Protein AF-A0A954RWC8-F1 (afdb_monomer_lite)

Structure (mmCIF, N/CA/C/O backbone):
data_AF-A0A954RWC8-F1
#
_entry.id   AF-A0A954RWC8-F1
#
loop_
_atom_site.group_PDB
_atom_site.id
_atom_site.type_symbol
_atom_site.label_atom_id
_atom_site.label_alt_id
_atom_site.label_comp_id
_atom_site.label_asym_id
_atom_site.label_entity_id
_atom_site.label_seq_id
_atom_site.pdbx_PDB_ins_code
_atom_site.Cartn_x
_atom_site.Cartn_y
_atom_site.Cartn_z
_atom_site.occupancy
_atom_site.B_iso_or_equiv
_atom_site.auth_seq_id
_atom_site.auth_comp_id
_atom_site.auth_asym_id
_atom_site.auth_atom_id
_atom_site.pdbx_PDB_model_num
ATOM 1 N N . MET A 1 1 ? -33.493 7.580 -52.888 1.00 47.78 1 MET A N 1
ATOM 2 C CA . MET A 1 1 ? -33.293 8.770 -52.031 1.00 47.78 1 MET A CA 1
ATOM 3 C C . MET A 1 1 ? -33.673 8.387 -50.607 1.00 47.78 1 MET A C 1
ATOM 5 O O . MET A 1 1 ? -34.812 7.997 -50.401 1.00 47.78 1 MET A O 1
ATOM 9 N N . LYS A 1 2 ? -32.721 8.375 -49.665 1.00 39.81 2 LYS A N 1
ATOM 10 C CA . LYS A 1 2 ? -32.968 8.089 -48.238 1.00 39.81 2 LYS A CA 1
ATOM 11 C C . LYS A 1 2 ? -32.800 9.390 -47.440 1.00 39.81 2 LYS A C 1
ATOM 13 O O . LYS A 1 2 ? -31.841 10.106 -47.727 1.00 39.81 2 LYS A O 1
ATOM 18 N N . PRO A 1 3 ? -33.689 9.710 -46.485 1.00 61.66 3 PRO A N 1
ATOM 19 C CA . PRO A 1 3 ? -33.567 10.923 -45.689 1.00 61.66 3 PRO A CA 1
ATOM 20 C C . PRO A 1 3 ? -32.472 10.757 -44.628 1.00 61.66 3 PRO A C 1
ATOM 22 O O . PRO A 1 3 ? -32.386 9.727 -43.959 1.00 61.66 3 PRO A O 1
ATOM 25 N N . PHE A 1 4 ? -31.630 11.781 -44.494 1.00 56.31 4 PHE A N 1
ATOM 26 C CA . PHE A 1 4 ? -30.672 11.923 -43.402 1.00 56.31 4 PHE A CA 1
ATOM 27 C C . PHE A 1 4 ? -31.424 12.332 -42.128 1.00 56.31 4 PHE A C 1
ATOM 29 O O . PHE A 1 4 ? -32.076 13.375 -42.097 1.00 56.31 4 PHE A O 1
ATOM 36 N N . LEU A 1 5 ? -31.331 11.511 -41.081 1.00 65.25 5 LEU A N 1
ATOM 37 C CA . LEU A 1 5 ? -31.775 11.848 -39.729 1.00 65.25 5 L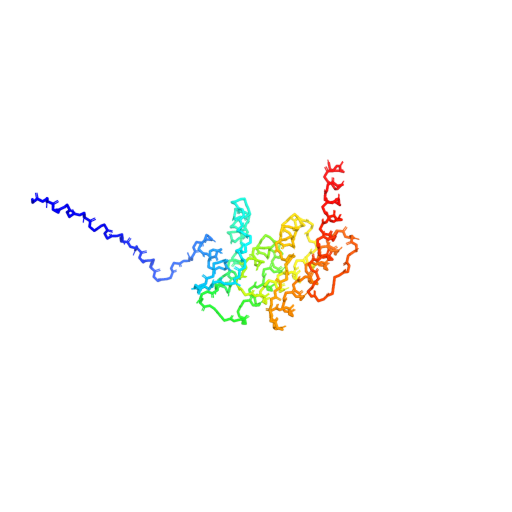EU A CA 1
ATOM 38 C C . LEU A 1 5 ? -30.648 12.608 -39.020 1.00 65.25 5 LEU A C 1
ATOM 40 O O . LEU A 1 5 ? -29.585 12.052 -38.755 1.00 65.25 5 LEU A O 1
ATOM 44 N N . ILE A 1 6 ? -30.888 13.888 -38.740 1.00 62.09 6 ILE A N 1
ATOM 45 C CA . ILE A 1 6 ? -30.014 14.746 -37.935 1.00 62.09 6 ILE A CA 1
ATOM 46 C C . ILE A 1 6 ? -30.317 14.445 -36.463 1.00 62.09 6 ILE A C 1
ATOM 48 O O . ILE A 1 6 ? -31.411 14.738 -35.983 1.00 62.09 6 ILE A O 1
ATOM 52 N N . LEU A 1 7 ? -29.371 13.830 -35.752 1.00 58.94 7 LEU A N 1
ATOM 53 C CA . LEU A 1 7 ? -29.458 13.647 -34.301 1.00 58.94 7 LEU A CA 1
ATOM 54 C C . LEU A 1 7 ? -29.084 14.957 -33.580 1.00 58.94 7 LEU A C 1
ATOM 56 O O . LEU A 1 7 ? -28.122 15.612 -33.989 1.00 58.94 7 LEU A O 1
ATOM 60 N N . PRO A 1 8 ? -29.800 15.345 -32.508 1.00 57.97 8 PRO A N 1
ATOM 61 C CA . PRO A 1 8 ? -29.474 16.535 -31.736 1.00 57.97 8 PRO A CA 1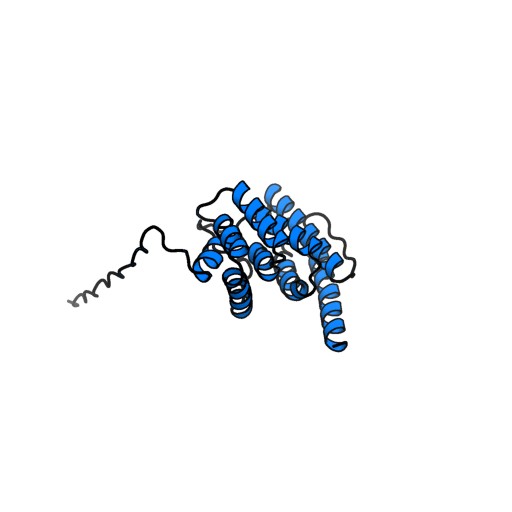
ATOM 62 C C . PRO A 1 8 ? -28.175 16.332 -30.946 1.00 57.97 8 PRO A C 1
ATOM 64 O O . PRO A 1 8 ? -28.002 15.353 -30.219 1.00 57.97 8 PRO A O 1
ATOM 67 N N . LEU A 1 9 ? -27.262 17.290 -31.096 1.00 54.78 9 LEU A N 1
ATOM 68 C CA . LEU A 1 9 ? -26.020 17.383 -30.342 1.00 54.78 9 LEU A CA 1
ATOM 69 C C . LEU A 1 9 ? -26.359 17.809 -28.901 1.00 54.78 9 LEU A C 1
ATOM 71 O O . LEU A 1 9 ? -26.558 18.991 -28.624 1.00 54.78 9 LEU A O 1
ATOM 75 N N . SER A 1 10 ? -26.469 16.853 -27.979 1.00 51.38 10 SER A N 1
ATOM 76 C CA . SER A 1 10 ? -26.605 17.156 -26.551 1.00 51.38 10 SER A CA 1
ATOM 77 C C . SER A 1 10 ? -25.280 17.704 -26.022 1.00 51.38 10 SER A C 1
ATOM 79 O O . SER A 1 10 ? -24.366 16.950 -25.691 1.00 51.38 10 SER A O 1
ATOM 81 N N . VAL A 1 11 ? -25.167 19.030 -25.957 1.00 53.84 11 VAL A N 1
ATOM 82 C CA . VAL A 1 11 ? -24.063 19.726 -25.288 1.00 53.84 11 VAL A CA 1
ATOM 83 C C . VAL A 1 11 ? -24.226 19.513 -23.783 1.00 53.84 11 VAL A C 1
ATOM 85 O O . VAL A 1 11 ? -25.010 20.189 -23.121 1.00 53.84 11 VAL A O 1
ATOM 88 N N . GLY A 1 12 ? -23.519 18.519 -23.244 1.00 51.75 12 GLY A N 1
ATOM 89 C CA . GLY A 1 12 ? -23.417 18.299 -21.806 1.00 51.75 12 GLY A CA 1
ATOM 90 C C . GLY A 1 12 ? -22.675 19.463 -21.155 1.00 51.75 12 GLY A C 1
ATOM 91 O O . GLY A 1 12 ? -21.463 19.594 -21.305 1.00 51.75 12 GLY A O 1
ATOM 92 N N . LEU A 1 13 ? -23.415 20.319 -20.453 1.00 44.81 13 LEU A N 1
ATOM 93 C CA . LEU A 1 13 ? -22.887 21.439 -19.684 1.00 44.81 13 LEU A CA 1
ATOM 94 C C . LEU A 1 13 ? -22.070 20.888 -18.499 1.00 44.81 13 LEU A C 1
ATOM 96 O O . LEU A 1 13 ? -22.632 20.481 -17.483 1.00 44.81 13 LEU A O 1
ATOM 100 N N . LEU A 1 14 ? -20.743 20.837 -18.625 1.00 46.16 14 LEU A N 1
ATOM 101 C CA . LEU A 1 14 ? -19.860 20.580 -17.486 1.00 46.16 14 LEU A CA 1
ATOM 102 C C . LEU A 1 14 ? -19.851 21.838 -16.612 1.00 46.16 14 LEU A C 1
ATOM 104 O O . LEU A 1 14 ? -19.213 22.834 -16.947 1.00 46.16 14 LEU A O 1
ATOM 108 N N . ALA A 1 15 ? -20.597 21.805 -15.509 1.00 49.59 15 ALA A N 1
ATOM 109 C CA . ALA A 1 15 ? -20.555 22.850 -14.497 1.00 49.59 15 ALA A CA 1
ATOM 110 C C . ALA A 1 15 ? -19.131 22.940 -13.922 1.00 49.59 15 ALA A C 1
ATOM 112 O O . ALA A 1 15 ? -18.677 22.042 -13.214 1.00 49.59 15 ALA A O 1
ATOM 113 N N . SER A 1 16 ? -18.416 24.017 -14.250 1.00 52.59 16 SER A N 1
ATOM 114 C CA . SER A 1 16 ? -17.136 24.342 -13.621 1.00 52.59 16 SER A CA 1
ATOM 115 C C . SER A 1 16 ? -17.395 24.714 -12.163 1.00 52.59 16 SER A C 1
ATOM 117 O O . SER A 1 16 ? -18.134 25.661 -11.893 1.00 52.59 16 SER A O 1
ATOM 119 N N . ALA A 1 17 ? -16.796 23.983 -11.223 1.00 56.81 17 ALA A N 1
ATOM 120 C CA . ALA A 1 17 ? -16.853 24.326 -9.806 1.00 56.81 17 ALA A CA 1
ATOM 121 C C . ALA A 1 17 ? -16.285 25.738 -9.566 1.00 56.81 17 ALA A C 1
ATOM 123 O O . ALA A 1 17 ? -15.345 26.165 -10.243 1.00 56.81 17 ALA A O 1
ATOM 124 N N . ALA A 1 18 ? -16.866 26.468 -8.609 1.00 64.69 18 ALA A N 1
ATOM 125 C CA . ALA A 1 18 ? -16.399 27.799 -8.240 1.00 64.69 18 ALA A CA 1
ATOM 126 C C . ALA A 1 18 ? -14.959 27.735 -7.685 1.00 64.69 18 ALA A C 1
ATOM 128 O O . ALA A 1 18 ? -14.646 26.826 -6.907 1.00 64.69 18 ALA A O 1
ATOM 129 N N . PRO A 1 19 ? -14.077 28.685 -8.048 1.00 67.06 19 PRO A N 1
ATOM 130 C CA . PRO A 1 19 ? -12.724 28.738 -7.507 1.00 67.06 19 PRO A CA 1
ATOM 131 C C . PRO A 1 19 ? -12.775 28.869 -5.977 1.00 67.06 19 PRO A C 1
ATOM 133 O O . PRO A 1 19 ? -13.396 29.787 -5.449 1.00 67.06 19 PRO A O 1
ATOM 136 N N . GLY A 1 20 ? -12.137 27.928 -5.273 1.00 75.62 20 GLY A N 1
ATOM 137 C CA . GLY A 1 20 ? -12.081 27.885 -3.805 1.00 75.62 20 GLY A CA 1
ATOM 138 C C . GLY A 1 20 ? -12.997 26.856 -3.131 1.00 75.62 20 GLY A C 1
ATOM 139 O O . GLY A 1 20 ? -12.963 26.740 -1.908 1.00 75.62 20 GLY A O 1
ATOM 140 N N . ALA A 1 21 ? -13.789 26.085 -3.883 1.00 83.19 21 ALA A N 1
ATOM 141 C CA . ALA A 1 21 ? -14.516 24.954 -3.310 1.00 83.19 21 ALA A CA 1
ATOM 142 C C . ALA A 1 21 ? -13.539 23.852 -2.853 1.00 83.19 21 ALA A C 1
ATOM 144 O O . ALA A 1 21 ? -12.663 23.439 -3.614 1.00 83.19 21 ALA A O 1
ATOM 145 N N . VAL A 1 22 ? -13.697 23.371 -1.614 1.00 85.06 22 VAL A N 1
ATOM 146 C CA . VAL A 1 22 ? -12.922 22.234 -1.095 1.00 85.06 22 VAL A CA 1
ATOM 147 C C . VAL A 1 22 ? -13.316 20.980 -1.887 1.00 85.06 22 VAL A C 1
ATOM 149 O O . VAL A 1 22 ? -14.510 20.666 -1.923 1.00 85.06 22 VAL A O 1
ATOM 152 N N . PRO A 1 23 ? -12.365 20.254 -2.507 1.00 87.62 23 PRO A N 1
ATOM 153 C CA . PRO A 1 23 ? -12.684 19.077 -3.309 1.00 87.62 23 PRO A CA 1
ATOM 154 C C . PRO A 1 23 ? -13.398 18.002 -2.487 1.00 87.62 23 PRO A C 1
ATOM 156 O O . PRO A 1 23 ? -13.073 17.766 -1.319 1.00 87.62 23 PRO A O 1
ATOM 159 N N . ALA A 1 24 ? -14.349 17.296 -3.088 1.00 93.19 24 ALA A N 1
ATOM 160 C CA . ALA A 1 24 ? -14.999 16.177 -2.410 1.00 93.19 24 ALA A CA 1
ATOM 161 C C . ALA A 1 24 ? -14.016 15.002 -2.232 1.00 93.19 24 ALA A C 1
ATOM 163 O O . ALA A 1 24 ? -13.114 14.794 -3.039 1.00 93.19 24 ALA A O 1
ATOM 164 N N . SER A 1 25 ? -14.215 14.151 -1.223 1.00 92.75 25 SER A N 1
ATOM 165 C CA . SER A 1 25 ? -13.305 13.016 -0.947 1.00 92.75 25 SER A CA 1
ATOM 166 C C . SER A 1 25 ? -13.229 12.006 -2.094 1.00 92.75 25 SER A C 1
ATOM 168 O O . SER A 1 25 ? -12.190 11.390 -2.317 1.00 92.75 25 SER A O 1
ATOM 170 N N . ASN A 1 26 ? -14.308 11.872 -2.874 1.00 91.31 26 ASN A N 1
ATOM 171 C CA . ASN A 1 26 ? -14.294 11.103 -4.123 1.00 91.31 26 ASN A CA 1
ATOM 172 C C . ASN A 1 26 ? -13.347 11.704 -5.168 1.00 91.31 26 ASN A C 1
ATOM 174 O O . ASN A 1 26 ? -12.696 10.960 -5.895 1.00 91.31 26 ASN A O 1
ATOM 178 N N . GLU A 1 27 ? -13.290 13.032 -5.263 1.00 91.31 27 GLU A N 1
ATOM 179 C CA . GLU A 1 27 ? -12.438 13.733 -6.223 1.00 91.31 27 GLU A CA 1
ATOM 180 C C . GLU A 1 27 ? -10.974 13.603 -5.825 1.00 91.31 27 GLU A C 1
ATOM 182 O O . GLU A 1 27 ? -10.159 13.273 -6.678 1.00 91.31 27 GLU A O 1
ATOM 187 N N . LEU A 1 28 ? -10.660 13.754 -4.534 1.00 92.31 28 LEU A N 1
ATOM 188 C CA . LEU A 1 28 ? -9.313 13.540 -4.000 1.00 92.31 28 LEU A CA 1
ATOM 189 C C . LEU A 1 28 ? -8.826 12.109 -4.242 1.00 92.31 28 LEU A C 1
ATOM 191 O O . LEU A 1 28 ? -7.739 11.902 -4.776 1.00 92.31 28 LEU A O 1
ATOM 195 N N . LEU A 1 29 ? -9.656 11.112 -3.917 1.00 92.50 29 LEU A N 1
ATOM 196 C CA . LEU A 1 29 ? -9.314 9.713 -4.157 1.00 92.50 29 LEU A CA 1
ATOM 197 C C . LEU A 1 29 ? -9.105 9.433 -5.647 1.00 92.50 29 LEU A C 1
ATOM 199 O O . LEU A 1 29 ? -8.143 8.766 -6.029 1.00 92.50 29 LEU A O 1
ATOM 203 N N . ARG A 1 30 ? -9.991 9.956 -6.501 1.00 90.06 30 ARG A N 1
ATOM 204 C CA . ARG A 1 30 ? -9.862 9.818 -7.952 1.00 90.06 30 ARG A CA 1
ATOM 205 C C . ARG A 1 30 ? -8.582 10.485 -8.449 1.00 90.06 30 ARG A C 1
ATOM 207 O O . ARG A 1 30 ? -7.886 9.865 -9.240 1.00 90.06 30 ARG A O 1
ATOM 214 N N . ALA A 1 31 ? -8.262 11.689 -7.987 1.00 88.75 31 ALA A N 1
ATOM 215 C CA . ALA A 1 31 ? -7.061 12.419 -8.386 1.00 88.75 31 ALA A CA 1
ATOM 216 C C . ALA A 1 31 ? -5.771 11.685 -7.990 1.00 88.75 31 ALA A C 1
ATOM 218 O O . ALA A 1 31 ? -4.835 11.642 -8.780 1.00 88.75 31 ALA A O 1
ATOM 219 N N . ALA A 1 32 ? -5.745 11.049 -6.816 1.00 89.44 32 ALA A N 1
ATOM 220 C CA . ALA A 1 32 ? -4.584 10.292 -6.348 1.00 89.44 32 ALA A CA 1
ATOM 221 C C . ALA A 1 32 ? -4.408 8.924 -7.031 1.00 89.44 32 ALA A C 1
ATOM 223 O O . ALA A 1 32 ? -3.307 8.389 -7.080 1.00 89.44 32 ALA A O 1
ATOM 224 N N . THR A 1 33 ? -5.482 8.321 -7.545 1.00 89.06 33 THR A N 1
ATOM 225 C CA . THR A 1 33 ? -5.447 6.934 -8.061 1.00 89.06 33 THR A CA 1
ATOM 226 C C . THR A 1 33 ? -5.720 6.817 -9.557 1.00 89.06 33 THR A C 1
ATOM 228 O O . THR A 1 33 ? -5.629 5.730 -10.121 1.00 89.06 33 THR A O 1
ATOM 231 N N . SER A 1 34 ? -6.051 7.921 -10.229 1.00 84.50 34 SER A N 1
ATOM 232 C CA . SER A 1 34 ? -6.242 7.943 -11.681 1.00 84.50 34 SER A CA 1
ATOM 233 C C . SER A 1 34 ? -4.967 8.396 -12.369 1.00 84.50 34 SER A C 1
ATOM 235 O O . SER A 1 34 ? -4.373 9.405 -11.996 1.00 84.50 34 SER A O 1
ATOM 237 N N . ARG A 1 35 ? -4.579 7.686 -13.428 1.00 74.62 35 ARG A N 1
ATOM 238 C CA . ARG A 1 35 ? -3.464 8.103 -14.276 1.00 74.62 35 ARG A CA 1
ATOM 239 C C . ARG A 1 35 ? -3.866 9.355 -15.075 1.00 74.62 35 ARG A C 1
ATOM 241 O O . ARG A 1 35 ? -4.898 9.311 -15.748 1.00 74.62 35 ARG A O 1
ATOM 248 N N . PRO A 1 36 ? -3.089 10.451 -15.033 1.00 68.50 36 PRO A N 1
ATOM 249 C CA . PRO A 1 36 ? -3.418 11.658 -15.788 1.00 68.50 36 PRO A CA 1
ATOM 250 C C . PRO A 1 36 ? -3.074 11.569 -17.279 1.00 68.50 36 PRO A C 1
ATOM 252 O O . PRO A 1 36 ? -3.613 12.347 -18.063 1.00 68.50 36 PRO A O 1
ATOM 255 N N . TRP A 1 37 ? -2.203 10.639 -17.687 1.00 69.12 37 TRP A N 1
ATOM 256 C CA . TRP A 1 37 ? -1.799 10.458 -19.083 1.00 69.12 37 TRP A CA 1
ATOM 257 C C . TRP A 1 37 ? -2.292 9.118 -19.661 1.00 69.12 37 TRP A C 1
ATOM 259 O O . TRP A 1 37 ? -2.236 8.090 -18.975 1.00 69.12 37 TRP A O 1
ATOM 269 N N . P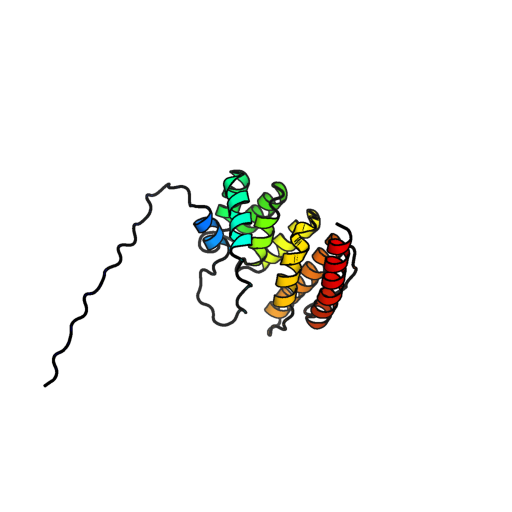RO A 1 38 ? -2.751 9.093 -20.927 1.00 53.94 38 PRO A N 1
ATOM 270 C CA . PRO A 1 38 ? -2.975 7.847 -21.646 1.00 53.94 38 PRO A CA 1
ATOM 271 C C . PRO A 1 38 ? -1.618 7.178 -21.909 1.00 53.94 38 PRO A C 1
ATOM 273 O O . PRO A 1 38 ? -0.707 7.800 -22.448 1.00 53.94 38 PRO A O 1
ATOM 276 N N . GLY A 1 39 ? -1.458 5.921 -21.500 1.00 57.62 39 GLY A N 1
ATOM 277 C CA . GLY A 1 39 ? -0.252 5.134 -21.757 1.00 57.62 39 GLY A CA 1
ATOM 278 C C . GLY A 1 39 ? -0.605 3.660 -21.928 1.00 57.62 39 GLY A C 1
ATOM 279 O O . GLY A 1 39 ? -1.397 3.134 -21.150 1.00 57.62 39 GLY A O 1
ATOM 280 N N . GLU A 1 40 ? -0.036 3.018 -22.949 1.00 46.56 40 GLU A N 1
ATOM 281 C CA . GLU A 1 40 ? -0.474 1.710 -23.466 1.00 46.56 40 GLU A CA 1
ATOM 282 C C . GLU A 1 40 ? 0.086 0.476 -22.732 1.00 46.56 40 GLU A C 1
ATOM 284 O O . GLU A 1 40 ? -0.306 -0.637 -23.061 1.00 46.56 40 GLU A O 1
ATOM 289 N N . ALA A 1 41 ? 0.975 0.615 -21.745 1.00 49.53 41 ALA A N 1
ATOM 290 C CA . ALA A 1 41 ? 1.797 -0.528 -21.321 1.00 49.53 41 ALA A CA 1
ATOM 291 C C . ALA A 1 41 ? 2.048 -0.646 -19.811 1.00 49.53 41 ALA A C 1
ATOM 293 O O . ALA A 1 41 ? 3.126 -1.057 -19.407 1.00 49.53 41 ALA A O 1
ATOM 294 N N . TYR A 1 42 ? 1.081 -0.290 -18.966 1.00 50.44 42 TYR A N 1
ATOM 295 C CA . TYR A 1 42 ? 1.113 -0.760 -17.577 1.00 50.44 42 TYR A CA 1
ATOM 296 C C . TYR A 1 42 ? -0.067 -1.703 -17.378 1.00 50.44 42 TYR A C 1
ATOM 298 O O . TYR A 1 42 ? -1.150 -1.391 -17.896 1.00 50.44 42 TYR A O 1
ATOM 306 N N . PRO A 1 43 ? 0.085 -2.833 -16.665 1.00 53.38 43 PRO A N 1
ATOM 307 C CA . PRO A 1 43 ? -1.079 -3.620 -16.312 1.00 53.38 43 PRO A CA 1
ATOM 308 C C . PRO A 1 43 ? -2.088 -2.698 -15.594 1.00 53.38 43 PRO A C 1
ATOM 310 O O . PRO A 1 43 ? -1.736 -1.671 -14.993 1.00 53.38 43 PRO A O 1
ATOM 313 N N . THR A 1 44 ? -3.375 -3.011 -15.696 1.00 61.25 44 THR A N 1
ATOM 314 C CA . THR A 1 44 ? -4.425 -2.201 -15.069 1.00 61.25 44 THR A CA 1
ATOM 315 C C . THR A 1 44 ? -4.362 -2.388 -13.554 1.00 61.25 44 THR A C 1
ATOM 317 O O . THR A 1 44 ? -4.815 -3.425 -13.075 1.00 61.25 44 THR A O 1
ATOM 320 N N . LEU A 1 45 ? -3.785 -1.423 -12.811 1.00 64.38 45 LEU A N 1
ATOM 321 C CA . LEU A 1 45 ? -3.657 -1.503 -11.343 1.00 64.38 45 LEU A CA 1
ATOM 322 C C . LEU A 1 45 ? -4.984 -1.968 -10.730 1.00 64.38 45 LEU A C 1
ATOM 324 O O . LEU A 1 45 ? -6.044 -1.560 -11.224 1.00 64.38 45 LEU A O 1
ATOM 328 N N . PRO A 1 46 ? -4.963 -2.804 -9.673 1.00 69.06 46 PRO A N 1
ATOM 329 C CA . PRO A 1 46 ? -6.192 -3.320 -9.102 1.00 69.06 46 PRO A CA 1
ATOM 330 C C . PRO A 1 46 ? -7.056 -2.133 -8.695 1.00 69.06 46 PRO A C 1
ATOM 332 O O . PRO A 1 46 ? -6.665 -1.302 -7.873 1.00 69.06 46 PRO A O 1
ATOM 335 N N . SER A 1 47 ? -8.231 -2.019 -9.312 1.00 78.00 47 SER A N 1
ATOM 336 C CA . SER A 1 47 ? -9.154 -0.951 -8.964 1.00 78.00 47 SER A CA 1
ATOM 337 C C . SER A 1 47 ? -9.606 -1.161 -7.525 1.00 78.00 47 SER A C 1
ATOM 339 O O . SER A 1 47 ? -10.027 -2.265 -7.168 1.00 78.00 47 SER A O 1
ATOM 341 N N . LEU A 1 48 ? -9.572 -0.104 -6.716 1.00 85.56 48 LEU A N 1
ATOM 342 C CA . LEU A 1 48 ? -10.111 -0.154 -5.360 1.00 85.56 48 LEU A CA 1
ATOM 343 C C . LEU A 1 48 ? -11.558 -0.657 -5.393 1.00 85.56 48 LEU A C 1
ATOM 345 O O . LEU A 1 48 ? -12.382 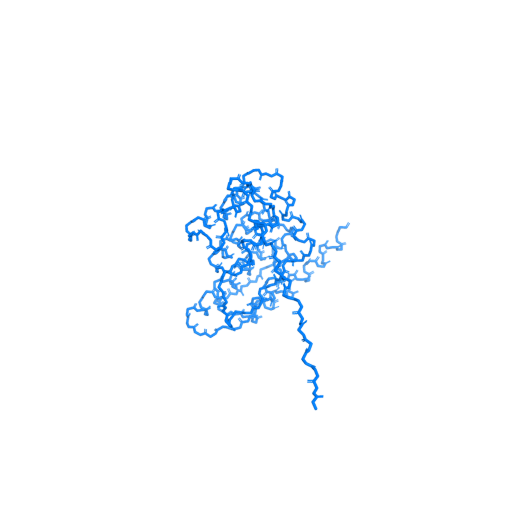-0.145 -6.158 1.00 85.56 48 LEU A O 1
ATOM 349 N N . SER A 1 49 ? -11.880 -1.641 -4.552 1.00 88.94 49 SER A N 1
ATOM 350 C CA . SER A 1 49 ? -13.256 -2.116 -4.410 1.00 88.94 49 SER A CA 1
ATOM 351 C C . SER A 1 49 ? -14.164 -0.987 -3.909 1.00 88.94 49 SER A C 1
ATOM 353 O O . SER A 1 49 ? -13.711 -0.003 -3.319 1.00 88.94 49 SER A O 1
ATOM 355 N N . THR A 1 50 ? -15.474 -1.105 -4.129 1.00 89.62 50 THR A N 1
ATOM 356 C CA . THR A 1 50 ? -16.442 -0.115 -3.624 1.00 89.62 50 THR A CA 1
ATOM 357 C C . THR A 1 50 ? -16.376 0.029 -2.104 1.00 89.62 50 THR A C 1
ATOM 359 O O . THR A 1 50 ? -16.439 1.147 -1.598 1.00 89.62 50 THR A O 1
ATOM 362 N N . GLU A 1 51 ? -16.170 -1.078 -1.396 1.00 92.38 51 GLU A N 1
ATOM 363 C CA . GLU A 1 51 ? -15.964 -1.093 0.051 1.00 92.38 51 GLU A CA 1
ATOM 364 C C . GLU A 1 51 ? -14.693 -0.334 0.453 1.00 92.38 51 GLU A C 1
ATOM 366 O O . GLU A 1 51 ? -14.757 0.583 1.271 1.00 92.38 51 GLU A O 1
ATOM 371 N N . MET A 1 52 ? -13.559 -0.634 -0.190 1.00 92.81 52 MET A N 1
ATOM 372 C CA . MET A 1 52 ? -12.283 0.032 0.080 1.00 92.81 52 MET A CA 1
ATOM 373 C C . MET A 1 52 ? -12.364 1.540 -0.183 1.00 92.81 52 MET A C 1
ATOM 375 O O . MET A 1 52 ? -11.910 2.343 0.629 1.00 92.81 52 MET A O 1
ATOM 379 N N . ARG A 1 53 ? -13.021 1.951 -1.276 1.00 93.12 53 ARG A N 1
ATOM 380 C CA . ARG A 1 53 ? -13.302 3.371 -1.547 1.00 93.12 53 ARG A CA 1
ATOM 381 C C . ARG A 1 53 ? -14.133 4.008 -0.430 1.00 93.12 53 ARG A C 1
ATOM 383 O O . ARG A 1 53 ? -13.892 5.157 -0.077 1.00 93.12 53 ARG A O 1
ATOM 390 N N . GLY A 1 54 ? -15.090 3.278 0.144 1.00 94.62 54 GLY A N 1
ATOM 391 C CA . GLY A 1 54 ? -15.836 3.704 1.329 1.00 94.62 54 GLY A CA 1
ATOM 392 C C . GLY A 1 54 ? -14.926 3.962 2.531 1.00 94.62 54 GLY A C 1
ATOM 393 O O . GLY A 1 54 ? -14.966 5.053 3.092 1.00 94.62 54 GLY A O 1
ATOM 394 N N . LEU A 1 55 ? -14.066 2.999 2.872 1.00 96.38 55 LEU A N 1
ATOM 395 C CA . LEU A 1 55 ? -13.125 3.099 3.996 1.00 96.38 55 LEU A CA 1
ATOM 396 C C . LEU A 1 55 ? -12.153 4.276 3.845 1.00 96.38 55 LEU A C 1
ATOM 398 O O . LEU A 1 55 ? -11.950 5.032 4.795 1.00 96.38 55 LEU A O 1
ATOM 402 N N . VAL A 1 56 ? -11.603 4.468 2.645 1.00 96.31 56 VAL A N 1
ATOM 403 C CA . VAL A 1 56 ? -10.697 5.582 2.339 1.00 96.31 56 VAL A CA 1
ATOM 404 C C . VAL A 1 56 ? -11.406 6.927 2.499 1.00 96.31 56 VAL A C 1
ATOM 406 O O . VAL A 1 56 ? -10.892 7.815 3.174 1.00 96.31 56 VAL A O 1
ATOM 409 N N . ARG A 1 57 ? -12.618 7.079 1.949 1.00 96.38 57 ARG A N 1
ATOM 410 C CA . ARG A 1 57 ? -13.397 8.323 2.093 1.00 96.38 57 ARG A CA 1
ATOM 411 C C . ARG A 1 57 ? -13.712 8.630 3.545 1.00 96.38 57 ARG A C 1
ATOM 413 O O . ARG A 1 57 ? -13.516 9.762 3.963 1.00 96.38 57 ARG A O 1
ATOM 420 N N . ASN A 1 58 ? -14.105 7.619 4.316 1.00 96.94 58 ASN A N 1
ATOM 421 C CA . ASN A 1 58 ? -14.365 7.791 5.740 1.00 96.94 58 ASN A CA 1
ATOM 422 C C . ASN A 1 58 ? -13.115 8.305 6.476 1.00 96.94 58 ASN A C 1
ATOM 424 O O . ASN A 1 58 ? -13.236 9.192 7.316 1.00 96.94 58 ASN A O 1
ATOM 428 N N . GLN A 1 59 ? -11.913 7.815 6.137 1.00 97.06 59 GLN A N 1
ATOM 429 C CA . GLN A 1 59 ? -10.668 8.350 6.705 1.00 97.06 59 GLN A CA 1
ATOM 430 C C . GLN A 1 59 ? -10.404 9.799 6.268 1.00 97.06 59 GLN A C 1
ATOM 432 O O . GLN A 1 59 ? -10.125 10.639 7.124 1.00 97.06 59 GLN A O 1
ATOM 437 N N . ILE A 1 60 ? -10.557 10.118 4.978 1.00 96.81 60 ILE A N 1
ATOM 438 C CA . ILE A 1 60 ? -10.397 11.488 4.455 1.00 96.81 60 ILE A CA 1
ATOM 439 C C . ILE A 1 60 ? -11.367 12.468 5.133 1.00 96.81 60 ILE A C 1
ATOM 441 O O . ILE A 1 60 ? -10.980 13.577 5.495 1.00 96.81 60 ILE A O 1
ATOM 445 N N . ASP A 1 61 ? -12.622 12.066 5.326 1.00 96.56 61 ASP A N 1
ATOM 446 C CA . ASP A 1 61 ? -13.658 12.906 5.935 1.00 96.56 61 ASP A CA 1
ATOM 447 C C . ASP A 1 61 ? -13.476 13.061 7.448 1.00 96.56 61 ASP A C 1
ATOM 449 O O . ASP A 1 61 ? -13.871 14.077 8.018 1.00 96.56 61 ASP A O 1
ATOM 453 N N . SER A 1 62 ? -12.838 12.086 8.098 1.00 96.25 62 SER A N 1
ATOM 454 C CA . SER A 1 62 ? -12.617 12.098 9.547 1.00 96.25 62 SER A CA 1
ATOM 455 C C . SER A 1 62 ? -11.490 13.026 10.016 1.00 96.25 62 SER A C 1
ATOM 457 O O . SER A 1 62 ? -11.479 13.407 11.186 1.00 96.25 62 SER A O 1
ATOM 459 N N . SER A 1 63 ? -10.541 13.398 9.145 1.00 97.44 63 SER A N 1
ATOM 460 C CA . SER A 1 63 ? -9.382 14.219 9.526 1.00 97.44 63 SER A CA 1
ATOM 461 C C . SER A 1 63 ? -9.014 15.232 8.445 1.00 97.44 63 SER A C 1
ATOM 463 O O . SER A 1 63 ? -8.686 14.885 7.309 1.00 97.44 63 SER A O 1
ATOM 465 N N . LYS A 1 64 ? -8.961 16.511 8.837 1.00 96.88 64 LYS A N 1
ATOM 466 C CA . LYS A 1 64 ? -8.447 17.594 7.984 1.00 96.88 64 LYS A CA 1
ATOM 467 C C . LYS A 1 64 ? -6.983 17.382 7.578 1.00 96.88 64 LYS A C 1
ATOM 469 O O . LYS A 1 64 ? -6.589 17.847 6.515 1.00 96.88 64 LYS A O 1
ATOM 474 N N . HIS A 1 65 ? -6.197 16.689 8.407 1.00 97.81 65 HIS A N 1
ATOM 475 C CA . HIS A 1 65 ? -4.793 16.388 8.125 1.00 97.81 65 HIS A CA 1
ATOM 476 C C . HIS A 1 65 ? -4.680 15.314 7.040 1.00 97.81 65 HIS A C 1
ATOM 478 O O . HIS A 1 65 ? -3.974 15.522 6.059 1.00 97.81 65 HIS A O 1
ATOM 484 N N . ILE A 1 66 ? -5.475 14.240 7.132 1.00 97.56 66 ILE A N 1
ATOM 485 C CA . ILE A 1 66 ? -5.569 13.219 6.072 1.00 97.56 66 ILE A CA 1
ATOM 486 C C . ILE A 1 66 ? -6.034 13.849 4.754 1.00 97.56 66 ILE A C 1
ATOM 488 O O . ILE A 1 66 ? -5.484 13.557 3.693 1.00 97.56 66 ILE A O 1
ATOM 492 N N . ARG A 1 67 ? -7.029 14.740 4.805 1.00 96.88 67 ARG A N 1
ATOM 493 C CA . ARG A 1 67 ? -7.507 15.468 3.624 1.00 96.88 67 ARG A CA 1
ATOM 494 C C . ARG A 1 67 ? -6.409 16.309 2.969 1.00 96.88 67 ARG A C 1
ATOM 496 O O . ARG A 1 67 ? -6.216 16.192 1.763 1.00 96.88 67 ARG A O 1
ATOM 503 N N . ALA A 1 68 ? -5.684 17.110 3.751 1.00 95.56 68 ALA A N 1
ATOM 504 C CA . ALA A 1 68 ? -4.578 17.920 3.243 1.00 95.56 68 ALA A CA 1
ATOM 505 C C . ALA A 1 68 ? -3.473 17.048 2.622 1.00 95.56 68 ALA A C 1
ATOM 507 O O . ALA A 1 68 ? -2.981 17.359 1.539 1.00 95.56 68 ALA A O 1
ATOM 508 N N . ALA A 1 69 ? -3.153 15.911 3.245 1.00 96.62 69 ALA A N 1
ATOM 509 C CA . ALA A 1 69 ? -2.204 14.948 2.700 1.00 96.62 69 ALA A CA 1
ATOM 510 C C . ALA A 1 69 ? -2.654 14.399 1.329 1.00 96.62 69 ALA A C 1
ATOM 512 O O . ALA A 1 69 ? -1.843 14.285 0.412 1.00 96.62 69 ALA A O 1
ATOM 513 N N . TYR A 1 70 ? -3.952 14.131 1.133 1.00 93.94 70 TYR A N 1
ATOM 514 C CA . TYR A 1 70 ? -4.490 13.705 -0.169 1.00 93.94 70 TYR A CA 1
ATOM 515 C C . TYR A 1 70 ? -4.421 14.768 -1.257 1.00 93.94 70 TYR A C 1
ATOM 517 O O . TYR A 1 70 ? -4.224 14.432 -2.421 1.00 93.94 70 TYR A O 1
ATOM 525 N N . GLU A 1 71 ? -4.582 16.043 -0.911 1.00 93.38 71 GLU A N 1
ATOM 526 C CA . GLU A 1 71 ? -4.424 17.132 -1.880 1.00 93.38 71 GLU A CA 1
ATOM 527 C C . GLU A 1 71 ? -2.994 17.200 -2.426 1.00 93.38 71 GLU A C 1
ATOM 529 O O . GLU A 1 71 ? -2.786 17.588 -3.581 1.00 93.38 71 GLU A O 1
ATOM 534 N N . LYS A 1 72 ? -2.009 16.790 -1.617 1.00 94.25 72 LYS A N 1
ATOM 535 C CA . LYS A 1 72 ? -0.621 16.654 -2.059 1.00 94.25 72 LYS A CA 1
ATOM 536 C C . LYS A 1 72 ? -0.426 15.471 -3.000 1.00 94.25 72 LYS A C 1
ATOM 538 O O . LYS A 1 72 ? 0.452 15.558 -3.844 1.00 94.25 72 LYS A O 1
ATOM 543 N N . LEU A 1 73 ? -1.251 14.424 -2.898 1.00 93.12 73 LEU A N 1
ATOM 544 C CA . LEU A 1 73 ? -1.219 13.210 -3.727 1.00 93.12 73 LEU A CA 1
ATOM 545 C C . LEU A 1 73 ? -1.924 13.353 -5.087 1.00 93.12 73 LEU A C 1
ATOM 547 O O . LEU A 1 73 ? -2.067 12.360 -5.790 1.00 93.12 73 LEU A O 1
ATOM 551 N N . ASP A 1 74 ? -2.381 14.546 -5.481 1.00 89.31 74 ASP A N 1
ATOM 552 C CA . ASP A 1 74 ? -2.986 14.755 -6.804 1.00 89.31 74 ASP A CA 1
ATOM 553 C C . ASP A 1 74 ? -1.955 14.468 -7.912 1.00 89.31 74 ASP A C 1
ATOM 555 O O . ASP A 1 74 ? -1.039 15.260 -8.163 1.00 89.31 74 ASP A O 1
ATOM 559 N N . ALA A 1 75 ? -2.121 13.330 -8.590 1.00 78.56 75 ALA A N 1
ATOM 560 C CA . ALA A 1 75 ? -1.192 12.846 -9.603 1.00 78.56 75 ALA A CA 1
ATOM 561 C C . ALA A 1 75 ? -1.142 13.745 -10.848 1.00 78.56 75 ALA A C 1
ATOM 563 O O . ALA A 1 75 ? -0.176 13.698 -11.606 1.00 78.56 75 ALA A O 1
ATOM 564 N N . ALA A 1 76 ? -2.183 14.549 -11.092 1.00 76.56 76 ALA A N 1
ATOM 565 C CA . ALA A 1 76 ? -2.285 15.395 -12.277 1.00 76.56 76 ALA A CA 1
ATOM 566 C C . ALA A 1 76 ? -1.674 16.785 -12.072 1.00 76.56 76 ALA A C 1
ATOM 568 O O . ALA A 1 76 ? -1.296 17.436 -13.046 1.00 76.56 76 ALA A O 1
ATOM 569 N N . LYS A 1 77 ? -1.630 17.272 -10.827 1.00 77.56 77 LYS A N 1
ATOM 570 C CA . LYS A 1 77 ? -1.324 18.683 -10.533 1.00 77.56 77 LYS A CA 1
ATOM 571 C C . LYS A 1 77 ? -0.079 18.908 -9.686 1.00 77.56 77 LYS A C 1
ATOM 573 O O . LYS A 1 77 ? 0.385 20.046 -9.616 1.00 77.56 77 LYS A O 1
ATOM 578 N N . ARG A 1 78 ? 0.428 17.881 -9.005 1.00 79.44 78 ARG A N 1
ATOM 579 C CA . ARG A 1 78 ? 1.504 18.013 -8.009 1.00 79.44 78 ARG A CA 1
ATOM 580 C C . ARG A 1 78 ? 2.812 17.403 -8.495 1.00 79.44 78 ARG A C 1
ATOM 582 O O . ARG A 1 78 ? 2.845 16.682 -9.488 1.00 79.44 78 ARG A O 1
ATOM 589 N N . ARG A 1 79 ? 3.908 17.757 -7.821 1.00 78.31 79 ARG A N 1
ATOM 590 C CA . ARG A 1 79 ? 5.266 17.271 -8.128 1.00 78.31 79 ARG A CA 1
ATOM 591 C C . ARG A 1 79 ? 5.686 16.168 -7.158 1.00 78.31 79 ARG A C 1
ATOM 593 O O . ARG A 1 79 ? 5.206 16.125 -6.030 1.00 78.31 79 ARG A O 1
ATOM 600 N N . ASN A 1 80 ? 6.684 15.373 -7.549 1.00 78.69 80 ASN A N 1
ATOM 601 C CA . ASN A 1 80 ? 7.182 14.214 -6.792 1.00 78.69 80 ASN A CA 1
ATOM 602 C C . ASN A 1 80 ? 7.426 14.478 -5.294 1.00 78.69 80 ASN A C 1
ATOM 604 O O . ASN A 1 80 ? 7.074 13.652 -4.459 1.00 78.69 80 ASN A O 1
ATOM 608 N N . VAL A 1 81 ? 7.992 15.639 -4.940 1.00 80.00 81 VAL A N 1
ATOM 609 C CA . VAL A 1 81 ? 8.290 15.993 -3.538 1.00 80.00 81 VAL A CA 1
ATOM 610 C C . VAL A 1 81 ? 7.017 16.082 -2.691 1.00 80.00 81 VAL A C 1
ATOM 612 O O . VAL A 1 81 ? 6.986 15.577 -1.572 1.00 80.00 81 VAL A O 1
ATOM 615 N N . GLU A 1 82 ? 5.952 16.672 -3.236 1.00 88.50 82 GLU A N 1
ATOM 616 C CA . GLU A 1 82 ? 4.681 16.834 -2.523 1.00 88.50 82 GLU A CA 1
ATOM 617 C C . GLU A 1 82 ? 4.019 15.472 -2.276 1.00 88.50 82 GLU A C 1
ATOM 619 O O . GLU A 1 82 ? 3.439 15.256 -1.213 1.00 88.50 82 GLU A O 1
ATOM 624 N N . TRP A 1 83 ? 4.165 14.514 -3.199 1.00 91.81 83 TRP A N 1
ATOM 625 C CA . TRP A 1 83 ? 3.630 13.166 -2.997 1.00 91.81 83 TRP A CA 1
ATOM 626 C C . TRP A 1 83 ? 4.265 12.469 -1.795 1.00 91.81 83 TRP A C 1
ATOM 628 O O . TRP A 1 83 ? 3.559 11.845 -1.005 1.00 91.81 83 TRP A O 1
ATOM 638 N N . PHE A 1 84 ? 5.583 12.590 -1.623 1.00 92.75 84 PHE A N 1
ATOM 639 C CA . PHE A 1 84 ? 6.285 11.954 -0.506 1.00 92.75 84 PHE A CA 1
ATOM 640 C C . PHE A 1 84 ? 5.876 12.542 0.839 1.00 92.75 84 PHE A C 1
ATOM 642 O O . PHE A 1 84 ? 5.685 11.790 1.795 1.00 92.75 84 PHE A O 1
ATOM 649 N N . GLU A 1 85 ? 5.684 13.861 0.900 1.00 94.25 85 GLU A N 1
ATOM 650 C CA . GLU A 1 85 ? 5.113 14.517 2.075 1.00 94.25 85 GLU A CA 1
ATOM 651 C C . GLU A 1 85 ? 3.696 14.015 2.358 1.00 94.25 85 GLU A C 1
ATOM 653 O O . GLU A 1 85 ? 3.392 13.671 3.495 1.00 94.25 85 GLU A O 1
ATOM 658 N N . GLY A 1 86 ? 2.853 13.904 1.325 1.00 96.31 86 GLY A N 1
ATOM 659 C CA . GLY A 1 86 ? 1.501 13.364 1.460 1.00 96.31 86 GLY A CA 1
ATOM 660 C C . GLY A 1 86 ? 1.498 11.951 2.048 1.00 96.31 86 GLY A C 1
ATOM 661 O O . GLY A 1 86 ? 0.794 11.687 3.018 1.00 96.31 86 GLY A O 1
ATOM 662 N N . VAL A 1 87 ? 2.333 11.041 1.531 1.00 97.31 87 VAL A N 1
ATOM 663 C CA . VAL A 1 87 ? 2.446 9.677 2.085 1.00 97.31 87 VAL A CA 1
ATOM 664 C C . VAL A 1 87 ? 2.948 9.693 3.533 1.00 97.31 87 VAL A C 1
ATOM 666 O O . VAL A 1 87 ? 2.410 8.966 4.368 1.00 97.31 87 VAL A O 1
ATOM 669 N N . ALA A 1 88 ? 3.950 10.518 3.849 1.00 97.56 88 ALA A N 1
ATOM 670 C CA . ALA A 1 88 ? 4.491 10.624 5.204 1.00 97.56 88 ALA A CA 1
ATOM 671 C C . ALA A 1 88 ? 3.452 11.158 6.207 1.00 97.56 88 ALA A C 1
ATOM 673 O O . ALA A 1 88 ? 3.346 10.646 7.320 1.00 97.56 88 ALA A O 1
ATOM 674 N N . GLU A 1 89 ? 2.642 12.139 5.807 1.00 97.88 89 GLU A N 1
ATOM 675 C CA . GLU A 1 89 ? 1.547 12.669 6.625 1.00 97.88 89 GLU A CA 1
ATOM 676 C C . GLU A 1 89 ? 0.446 11.623 6.846 1.00 97.88 89 GLU A C 1
ATOM 678 O O . GLU A 1 89 ? -0.033 11.462 7.969 1.00 97.88 89 GLU A O 1
ATOM 683 N N . LEU A 1 90 ? 0.084 10.844 5.817 1.00 98.06 90 LEU A N 1
ATOM 684 C CA . LEU A 1 90 ? -0.860 9.730 5.977 1.00 98.06 90 LEU A CA 1
ATOM 685 C C . LEU A 1 90 ? -0.350 8.676 6.967 1.00 98.06 90 LEU A C 1
ATOM 687 O O . LEU A 1 90 ? -1.131 8.122 7.744 1.00 98.06 90 LEU A O 1
ATOM 691 N N . GLU A 1 91 ? 0.952 8.396 6.955 1.00 97.94 91 GLU A N 1
ATOM 692 C CA . GLU A 1 91 ? 1.579 7.506 7.929 1.00 97.94 91 GLU A CA 1
ATOM 693 C C . GLU A 1 91 ? 1.538 8.082 9.346 1.00 97.94 91 GLU A C 1
ATOM 695 O O . GLU A 1 91 ? 1.158 7.369 10.277 1.00 97.94 91 GLU A O 1
ATOM 700 N N . GLN A 1 92 ? 1.862 9.365 9.517 1.00 98.06 92 GLN A N 1
ATOM 701 C CA . GLN A 1 92 ? 1.795 10.046 10.811 1.00 98.06 92 GLN A CA 1
ATOM 702 C C . GLN A 1 92 ? 0.379 9.997 11.406 1.00 98.06 92 GLN A C 1
ATOM 704 O O . GLN A 1 92 ? 0.214 9.733 12.599 1.00 98.06 92 GLN A O 1
ATOM 709 N N . GLU A 1 93 ? -0.639 10.165 10.563 1.00 98.12 93 GLU A N 1
ATOM 710 C CA . GLU A 1 93 ? -2.057 10.056 10.924 1.00 98.12 93 GLU A CA 1
ATOM 711 C C . GLU A 1 93 ? -2.532 8.600 11.102 1.00 98.12 93 GLU A C 1
ATOM 713 O O . GLU A 1 93 ? -3.694 8.357 11.433 1.00 98.12 93 GLU A O 1
ATOM 718 N N . LYS A 1 94 ? -1.657 7.606 10.888 1.00 97.81 94 LYS A N 1
ATOM 719 C CA . LYS A 1 94 ? -1.976 6.168 10.928 1.00 97.81 94 LYS A CA 1
ATOM 720 C C . LYS A 1 94 ? -3.151 5.810 10.005 1.00 97.81 94 LYS A C 1
ATOM 722 O O . LYS A 1 94 ? -3.967 4.932 10.305 1.00 97.81 94 LYS A O 1
ATOM 727 N N . ALA A 1 95 ? -3.246 6.485 8.860 1.00 97.75 95 ALA A N 1
ATOM 728 C CA . ALA A 1 95 ? -4.332 6.357 7.898 1.00 97.75 95 ALA A CA 1
ATOM 729 C C . ALA A 1 95 ? -4.138 5.121 6.999 1.00 97.75 95 ALA A C 1
ATOM 731 O O . ALA A 1 95 ? -3.819 5.222 5.817 1.00 97.75 95 ALA A O 1
ATOM 732 N N . VAL A 1 96 ? -4.303 3.926 7.574 1.00 98.12 96 VAL A N 1
ATOM 733 C CA . VAL A 1 96 ? -3.973 2.647 6.912 1.00 98.12 96 VAL A CA 1
ATOM 734 C C . VAL A 1 96 ? -4.709 2.436 5.585 1.00 98.12 96 VAL A C 1
ATOM 736 O O . VAL A 1 96 ? -4.079 2.033 4.609 1.00 98.12 96 VAL A O 1
ATOM 739 N N . TRP A 1 97 ? -6.013 2.725 5.505 1.00 97.56 97 TRP A N 1
ATOM 740 C CA . TRP A 1 97 ? -6.768 2.551 4.255 1.00 97.56 97 TRP A CA 1
ATOM 741 C C . TRP A 1 97 ? -6.322 3.550 3.193 1.00 97.56 97 TRP A C 1
ATOM 743 O O . TRP A 1 97 ? -6.172 3.188 2.027 1.00 97.56 97 TRP A O 1
ATOM 753 N N . CYS A 1 98 ? -6.039 4.782 3.607 1.00 97.88 98 CYS A N 1
ATOM 754 C CA . CYS A 1 98 ? -5.470 5.798 2.742 1.00 97.88 98 CYS A CA 1
ATOM 755 C C . CYS A 1 98 ? -4.113 5.373 2.164 1.00 97.88 98 CYS A C 1
ATOM 757 O O . CYS A 1 98 ? -3.942 5.384 0.946 1.00 97.88 98 CYS A O 1
ATOM 759 N N . LEU A 1 99 ? -3.188 4.900 3.007 1.00 98.06 99 LEU A N 1
ATOM 760 C CA . LEU A 1 99 ? -1.890 4.373 2.569 1.00 98.06 99 LEU A CA 1
ATOM 761 C C . LEU A 1 99 ? -2.030 3.181 1.617 1.00 98.06 99 LEU A C 1
ATOM 763 O O . LEU A 1 99 ? -1.327 3.111 0.615 1.00 98.06 99 LEU A O 1
ATOM 767 N N . LEU A 1 100 ? -2.958 2.260 1.880 1.00 97.44 100 LEU A N 1
ATOM 768 C CA . LEU A 1 100 ? -3.234 1.149 0.965 1.00 97.44 100 LEU A CA 1
ATOM 769 C C . LEU A 1 100 ? -3.723 1.634 -0.400 1.00 97.44 100 LEU A C 1
ATOM 771 O O . LEU A 1 100 ? -3.356 1.058 -1.419 1.00 97.44 100 LEU A O 1
ATOM 775 N N . SER A 1 101 ? -4.514 2.707 -0.444 1.00 96.12 101 SER A N 1
ATOM 776 C CA . SER A 1 101 ? -4.954 3.279 -1.717 1.00 96.12 101 SER A CA 1
ATOM 777 C C . SER A 1 101 ? -3.804 3.883 -2.532 1.00 96.12 101 SER A C 1
ATOM 779 O O . SER A 1 101 ? -3.868 3.874 -3.759 1.00 96.12 101 SER A O 1
ATOM 781 N N . CYS A 1 102 ? -2.725 4.331 -1.877 1.00 96.69 102 CYS A N 1
ATOM 782 C CA . CYS A 1 102 ? -1.523 4.828 -2.548 1.00 96.69 102 CYS A CA 1
ATOM 783 C C . CYS A 1 102 ? -0.780 3.730 -3.325 1.00 96.69 102 CYS A C 1
ATOM 785 O O . CYS A 1 102 ? 0.001 4.044 -4.216 1.00 96.69 102 CYS A O 1
ATOM 787 N N . LEU A 1 103 ? -1.053 2.447 -3.062 1.00 95.81 103 LEU A N 1
ATOM 788 C CA . LEU A 1 103 ? -0.554 1.341 -3.891 1.00 95.81 103 LEU A CA 1
ATOM 789 C C . LEU A 1 103 ? -1.182 1.329 -5.296 1.00 95.81 103 LEU A C 1
ATOM 791 O O . LEU A 1 103 ? -0.647 0.707 -6.207 1.00 95.81 103 LEU A O 1
ATOM 795 N N . CYS A 1 104 ? -2.296 2.040 -5.483 1.00 93.00 104 CYS A N 1
ATOM 796 C CA . CYS A 1 104 ? -2.919 2.284 -6.782 1.00 93.00 104 CYS A CA 1
ATOM 797 C C . CYS A 1 104 ? -2.476 3.621 -7.406 1.00 93.00 104 CYS A C 1
ATOM 799 O O . CYS A 1 104 ? -3.033 4.023 -8.427 1.00 93.00 104 CYS A O 1
ATOM 801 N N . HIS A 1 105 ? -1.529 4.342 -6.796 1.00 93.31 105 HIS A N 1
ATOM 802 C CA . HIS A 1 105 ? -1.025 5.598 -7.346 1.00 93.31 105 HIS A CA 1
ATOM 803 C C . HIS A 1 105 ? -0.245 5.328 -8.648 1.00 93.31 105 HIS A C 1
ATOM 805 O O . HIS A 1 105 ? 0.507 4.353 -8.714 1.00 93.31 105 HIS A O 1
ATOM 811 N N . PRO A 1 106 ? -0.370 6.176 -9.686 1.00 89.44 106 PRO A N 1
ATOM 812 C CA . PRO A 1 106 ? 0.265 5.938 -10.986 1.00 89.44 106 PRO A CA 1
ATOM 813 C C . PRO A 1 106 ? 1.798 6.029 -10.992 1.00 89.44 106 PRO A C 1
ATOM 815 O O . PRO A 1 106 ? 2.400 5.659 -11.994 1.00 89.44 106 PRO A O 1
ATOM 818 N N . HIS A 1 107 ? 2.404 6.537 -9.917 1.00 91.19 107 HIS A N 1
ATOM 819 C CA . HIS A 1 107 ? 3.857 6.610 -9.739 1.00 91.19 107 HIS A CA 1
ATOM 820 C C . HIS A 1 107 ? 4.352 5.585 -8.723 1.00 91.19 107 HIS A C 1
ATOM 822 O O . HIS A 1 107 ? 3.859 5.531 -7.594 1.00 91.19 107 HIS A O 1
ATOM 828 N N . GLU A 1 108 ? 5.373 4.835 -9.115 1.00 92.06 108 GLU A N 1
ATOM 829 C CA . GLU A 1 108 ? 5.948 3.703 -8.397 1.00 92.06 108 GLU A CA 1
ATOM 830 C C . GLU A 1 108 ? 6.622 4.132 -7.090 1.00 92.06 108 GLU A C 1
ATOM 832 O O . GLU A 1 108 ? 6.481 3.449 -6.077 1.00 92.06 108 GLU A O 1
ATOM 837 N N . ASP A 1 109 ? 7.256 5.308 -7.057 1.00 93.62 109 ASP A N 1
ATOM 838 C CA . ASP A 1 109 ? 7.852 5.845 -5.828 1.00 93.62 109 ASP A CA 1
ATOM 839 C C . ASP A 1 109 ? 6.803 6.026 -4.721 1.00 93.62 109 ASP A C 1
ATOM 841 O O . ASP A 1 109 ? 7.044 5.695 -3.560 1.00 93.62 109 ASP A O 1
ATOM 845 N N . VAL A 1 110 ? 5.600 6.491 -5.071 1.00 95.81 110 VAL A N 1
ATOM 846 C CA . VAL A 1 110 ? 4.500 6.646 -4.106 1.00 95.81 110 VAL A CA 1
ATOM 847 C C . VAL A 1 110 ? 4.064 5.286 -3.568 1.00 95.81 110 VAL A C 1
ATOM 849 O O . VAL A 1 110 ? 3.857 5.144 -2.361 1.00 95.81 110 VAL A O 1
ATOM 852 N N . GLN A 1 111 ? 3.996 4.268 -4.430 1.00 96.19 111 GLN A N 1
ATOM 853 C CA . GLN A 1 111 ? 3.676 2.900 -4.019 1.00 96.19 111 GLN A CA 1
ATOM 854 C C . GLN A 1 111 ? 4.749 2.338 -3.071 1.00 96.19 111 GLN A C 1
ATOM 856 O O . GLN A 1 111 ? 4.420 1.806 -2.011 1.00 96.19 111 GLN A O 1
ATOM 861 N N . ILE A 1 112 ? 6.034 2.515 -3.396 1.00 97.06 112 ILE A N 1
ATOM 862 C CA . ILE A 1 112 ? 7.167 2.070 -2.568 1.00 97.06 112 ILE A CA 1
ATOM 863 C C . ILE A 1 112 ? 7.144 2.761 -1.198 1.00 97.06 112 ILE A C 1
ATOM 865 O O . ILE A 1 112 ? 7.306 2.110 -0.161 1.00 97.06 112 ILE A O 1
ATOM 869 N N . HIS A 1 113 ? 6.916 4.076 -1.163 1.00 97.44 113 HIS A N 1
ATOM 870 C CA . HIS A 1 113 ? 6.799 4.824 0.087 1.00 97.44 113 HIS A CA 1
ATOM 871 C C . HIS A 1 113 ? 5.598 4.360 0.921 1.00 97.44 113 HIS A C 1
ATOM 873 O O 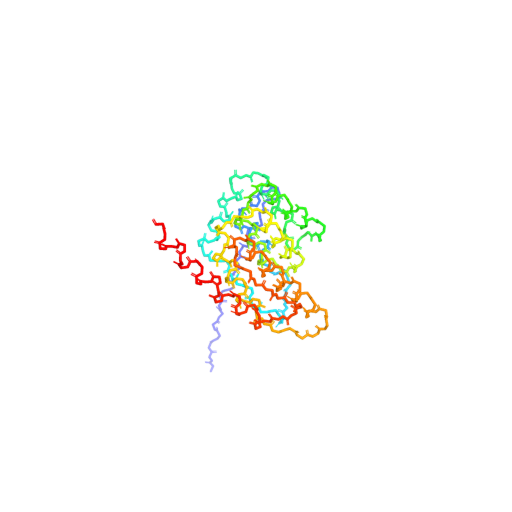. HIS A 1 113 ? 5.732 4.189 2.135 1.00 97.44 113 HIS A O 1
ATOM 879 N N . ALA A 1 114 ? 4.461 4.077 0.283 1.00 98.12 114 ALA A N 1
ATOM 880 C CA . ALA A 1 114 ? 3.284 3.548 0.958 1.00 98.12 114 ALA A CA 1
ATOM 881 C C . ALA A 1 114 ? 3.529 2.152 1.555 1.00 98.12 114 ALA A C 1
ATOM 883 O O . ALA A 1 114 ? 3.180 1.925 2.713 1.00 98.12 114 ALA A O 1
ATOM 884 N N . LEU A 1 115 ? 4.196 1.240 0.832 1.00 98.50 115 LEU A N 1
ATOM 885 C CA . LEU A 1 115 ? 4.575 -0.085 1.352 1.00 98.50 115 LEU A CA 1
ATOM 886 C C . LEU A 1 115 ? 5.445 0.021 2.608 1.00 98.50 115 LEU A C 1
ATOM 888 O O . LEU A 1 115 ? 5.208 -0.695 3.583 1.00 98.50 115 LEU A O 1
ATOM 892 N N . ARG A 1 116 ? 6.418 0.940 2.603 1.00 98.12 116 ARG A N 1
ATOM 893 C CA . ARG A 1 116 ? 7.295 1.213 3.751 1.00 98.12 116 ARG A CA 1
ATOM 894 C C . ARG A 1 116 ? 6.534 1.820 4.933 1.00 98.12 116 ARG A C 1
ATOM 896 O O . ARG A 1 116 ? 6.816 1.469 6.076 1.00 98.12 116 ARG A O 1
ATOM 903 N N . GLY A 1 117 ? 5.578 2.714 4.676 1.00 98.25 117 GLY A N 1
ATOM 904 C CA . GLY A 1 117 ? 4.704 3.260 5.719 1.00 98.25 117 GLY A CA 1
ATOM 905 C C . GLY A 1 117 ? 3.834 2.173 6.353 1.00 98.25 117 GLY A C 1
ATOM 906 O O . GLY A 1 117 ? 3.784 2.046 7.573 1.00 98.25 117 GLY A O 1
ATOM 907 N N . LEU A 1 118 ? 3.229 1.308 5.533 1.00 98.56 118 LEU A N 1
ATOM 908 C CA . LEU A 1 118 ? 2.442 0.161 6.001 1.00 98.56 118 LEU A CA 1
ATOM 909 C C . LEU A 1 118 ? 3.285 -0.831 6.819 1.00 98.56 118 LEU A C 1
ATOM 911 O O . LEU A 1 118 ? 2.815 -1.316 7.848 1.00 98.56 118 LEU A O 1
ATOM 915 N N . GLU A 1 119 ? 4.533 -1.089 6.408 1.00 98.31 119 GLU A N 1
ATOM 916 C CA . GLU A 1 119 ? 5.495 -1.905 7.166 1.00 98.31 119 GLU A CA 1
ATOM 917 C C . GLU A 1 119 ? 5.699 -1.351 8.582 1.00 98.31 119 GLU A C 1
ATOM 919 O O . GLU A 1 119 ? 5.632 -2.103 9.554 1.00 98.31 119 GLU A O 1
ATOM 924 N N . ARG A 1 120 ? 5.906 -0.034 8.712 1.00 98.25 120 ARG A N 1
ATOM 925 C CA . ARG A 1 120 ? 6.127 0.631 10.005 1.00 98.25 120 ARG A CA 1
ATOM 926 C C . ARG A 1 120 ? 4.874 0.672 10.873 1.00 98.25 120 ARG A C 1
ATOM 928 O O . ARG A 1 120 ? 4.979 0.494 12.086 1.00 98.25 120 ARG A O 1
ATOM 935 N N . LEU A 1 121 ? 3.699 0.861 10.272 1.00 98.12 121 LEU A N 1
ATOM 936 C CA . LEU A 1 121 ? 2.431 0.865 11.006 1.00 98.12 121 LEU A CA 1
ATOM 937 C C . LEU A 1 121 ? 2.056 -0.513 11.565 1.00 98.12 121 LEU A C 1
ATOM 939 O O . LEU A 1 121 ? 1.364 -0.574 12.580 1.00 98.12 121 LEU A O 1
ATOM 943 N N . ARG A 1 122 ? 2.503 -1.608 10.928 1.00 97.88 122 ARG A N 1
ATOM 944 C CA . ARG A 1 122 ? 2.253 -3.000 11.359 1.00 97.88 122 ARG A CA 1
ATOM 945 C C . ARG A 1 122 ? 0.772 -3.339 11.578 1.00 97.88 122 ARG A C 1
ATOM 947 O O . ARG A 1 122 ? 0.433 -4.221 12.368 1.00 97.88 122 ARG A O 1
ATOM 954 N N . ASP A 1 123 ? -0.124 -2.662 10.865 1.00 98.06 123 ASP A N 1
ATOM 955 C CA . ASP A 1 123 ? -1.559 -2.911 10.972 1.00 98.06 123 ASP A CA 1
ATOM 956 C C . ASP A 1 123 ? -1.962 -4.126 10.127 1.00 98.06 123 ASP A C 1
ATOM 958 O O . ASP A 1 123 ? -1.995 -4.080 8.895 1.00 98.06 123 ASP A O 1
ATOM 962 N N . LYS A 1 124 ? -2.312 -5.226 10.800 1.00 97.88 124 LYS A N 1
ATOM 963 C CA . LYS A 1 124 ? -2.699 -6.491 10.160 1.00 97.88 124 LYS A CA 1
ATOM 964 C C . LYS A 1 124 ? -3.944 -6.378 9.277 1.00 97.88 124 LYS A C 1
ATOM 966 O O . LYS A 1 124 ? -4.114 -7.209 8.385 1.00 97.88 124 LYS A O 1
ATOM 971 N N . ARG A 1 125 ? -4.780 -5.346 9.453 1.00 96.44 125 ARG A N 1
ATOM 972 C CA . ARG A 1 125 ? -5.941 -5.089 8.580 1.00 96.44 125 ARG A CA 1
ATOM 973 C C . ARG A 1 125 ? -5.532 -4.831 7.128 1.00 96.44 125 ARG A C 1
ATOM 975 O O . ARG A 1 125 ? -6.349 -5.008 6.232 1.00 96.44 125 ARG A O 1
ATOM 982 N N . ALA A 1 126 ? -4.271 -4.471 6.885 1.00 97.44 126 ALA A N 1
ATOM 983 C CA . ALA A 1 126 ? -3.721 -4.279 5.549 1.00 97.44 126 ALA A CA 1
ATOM 984 C C . ALA A 1 126 ? -3.450 -5.581 4.778 1.00 97.44 126 ALA A C 1
ATOM 986 O O . ALA A 1 126 ? -3.379 -5.554 3.547 1.00 97.44 126 ALA A O 1
ATOM 987 N N . VAL A 1 127 ? -3.309 -6.722 5.466 1.00 98.12 127 VAL A N 1
ATOM 988 C CA . VAL A 1 127 ? -2.861 -7.983 4.850 1.00 98.12 127 VAL A CA 1
ATOM 989 C C . VAL A 1 127 ? -3.747 -8.436 3.681 1.00 98.12 127 VAL A C 1
ATOM 991 O O . VAL A 1 127 ? -3.182 -8.746 2.630 1.00 98.12 127 VAL A O 1
ATOM 994 N N . PRO A 1 128 ? -5.095 -8.454 3.775 1.00 96.38 128 PRO A N 1
ATOM 995 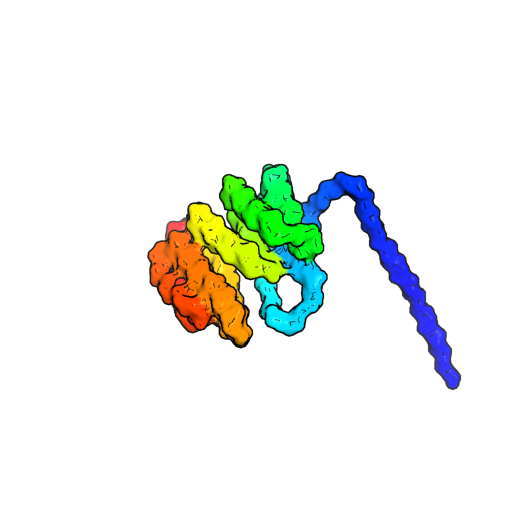C CA . PRO A 1 128 ? -5.931 -8.916 2.666 1.00 96.38 128 PRO A CA 1
ATOM 996 C C . PRO A 1 128 ? -5.701 -8.128 1.372 1.00 96.38 128 PRO A C 1
ATOM 998 O O . PRO A 1 128 ? -5.577 -8.723 0.305 1.00 96.38 128 PRO A O 1
ATOM 1001 N N . PHE A 1 129 ? -5.581 -6.801 1.462 1.00 96.19 129 PHE A N 1
ATOM 1002 C CA . PHE A 1 129 ? -5.354 -5.959 0.288 1.00 96.19 129 PHE A CA 1
ATOM 1003 C C . PHE A 1 129 ? -3.922 -6.087 -0.242 1.00 96.19 129 PHE A C 1
ATOM 1005 O O . PHE A 1 129 ? -3.728 -6.202 -1.450 1.00 96.19 129 PHE A O 1
ATOM 1012 N N . LEU A 1 130 ? -2.921 -6.144 0.643 1.00 97.56 130 LEU A N 1
ATOM 1013 C CA . LEU A 1 130 ? -1.528 -6.366 0.245 1.00 97.56 130 LEU A CA 1
ATOM 1014 C C . LEU A 1 130 ? -1.344 -7.693 -0.503 1.00 97.56 130 LEU A C 1
ATOM 1016 O O . LEU A 1 130 ? -0.528 -7.760 -1.415 1.00 97.56 130 LEU A O 1
ATOM 1020 N N . LEU A 1 131 ? -2.122 -8.730 -0.174 1.00 97.50 131 LEU A N 1
ATOM 1021 C CA . LEU A 1 131 ? -2.103 -9.989 -0.922 1.00 97.50 131 LEU A CA 1
ATOM 1022 C C . LEU A 1 131 ? -2.655 -9.848 -2.339 1.00 97.50 131 LEU A C 1
ATOM 1024 O O . LEU A 1 131 ? -2.127 -10.488 -3.242 1.00 97.50 131 LEU A O 1
ATOM 1028 N N . LEU A 1 132 ? -3.694 -9.034 -2.540 1.00 94.94 132 LEU A N 1
ATOM 1029 C CA . LEU A 1 132 ? -4.220 -8.744 -3.878 1.00 94.94 132 LEU A CA 1
ATOM 1030 C C . LEU A 1 132 ? -3.209 -7.933 -4.691 1.00 94.94 132 LEU A C 1
ATOM 1032 O O . LEU A 1 132 ? -2.944 -8.260 -5.843 1.00 94.94 132 LEU A O 1
ATOM 1036 N N . TYR A 1 133 ? -2.610 -6.915 -4.071 1.00 95.62 133 TYR A N 1
ATOM 1037 C CA . TYR A 1 133 ? -1.570 -6.103 -4.695 1.00 95.62 133 TYR A CA 1
ATOM 1038 C C . TYR A 1 133 ? -0.333 -6.932 -5.066 1.00 95.62 133 TYR A C 1
ATOM 1040 O O . TYR A 1 133 ? 0.162 -6.822 -6.181 1.00 95.62 133 TYR A O 1
ATOM 1048 N N . ALA A 1 134 ? 0.141 -7.806 -4.175 1.00 96.62 134 ALA A N 1
ATOM 1049 C CA . ALA A 1 134 ? 1.281 -8.675 -4.456 1.00 96.62 134 ALA A CA 1
ATOM 1050 C C . ALA A 1 134 ? 0.986 -9.672 -5.589 1.00 96.62 134 ALA A C 1
ATOM 1052 O O . ALA A 1 134 ? 1.848 -9.904 -6.428 1.00 96.62 134 ALA A O 1
ATOM 1053 N N . ASP A 1 135 ? -0.219 -10.255 -5.628 1.00 95.62 135 ASP A N 1
ATOM 1054 C CA . ASP A 1 135 ? -0.639 -11.179 -6.697 1.00 95.62 135 ASP A CA 1
ATOM 1055 C C . ASP A 1 135 ? -0.654 -10.475 -8.052 1.00 95.62 135 ASP A C 1
ATOM 1057 O O . ASP A 1 135 ? -0.174 -11.002 -9.052 1.00 95.62 135 ASP A O 1
ATOM 1061 N N . TYR A 1 136 ? -1.133 -9.235 -8.046 1.00 92.19 136 TYR A N 1
ATOM 1062 C CA . TYR A 1 136 ? -1.134 -8.368 -9.204 1.00 92.19 136 TYR A CA 1
ATOM 1063 C C . TYR A 1 136 ? 0.282 -7.989 -9.670 1.00 92.19 136 TYR A C 1
ATOM 1065 O O . TYR A 1 136 ? 0.572 -8.038 -10.863 1.00 92.19 136 TYR A O 1
ATOM 1073 N N . MET A 1 137 ? 1.175 -7.647 -8.736 1.00 93.88 137 MET A N 1
ATOM 1074 C CA . MET A 1 137 ? 2.547 -7.249 -9.053 1.00 93.88 137 MET A CA 1
ATOM 1075 C C . MET A 1 137 ? 3.454 -8.419 -9.424 1.00 93.88 137 MET A C 1
ATOM 1077 O O . MET A 1 137 ? 4.524 -8.174 -9.959 1.00 93.88 137 MET A O 1
ATOM 1081 N N . ALA A 1 138 ? 3.050 -9.675 -9.199 1.00 95.44 138 ALA A N 1
ATOM 1082 C CA . ALA A 1 138 ? 3.852 -10.868 -9.477 1.00 95.44 138 ALA A CA 1
ATOM 1083 C C . ALA A 1 138 ? 3.975 -11.200 -10.983 1.00 95.44 138 ALA A C 1
ATOM 1085 O O . ALA A 1 138 ? 3.656 -12.309 -11.437 1.00 95.44 138 ALA A O 1
ATOM 1086 N N . VAL A 1 139 ? 4.488 -10.240 -11.750 1.00 93.25 139 VAL A N 1
ATOM 1087 C CA . VAL A 1 139 ? 4.719 -10.285 -13.194 1.00 93.25 139 VAL A CA 1
ATOM 1088 C C . VAL A 1 139 ? 6.162 -9.900 -13.531 1.00 93.25 139 VAL A C 1
ATOM 1090 O O . VAL A 1 139 ? 6.859 -9.249 -12.750 1.00 93.25 139 VAL A O 1
ATOM 1093 N N . PHE A 1 140 ? 6.615 -10.338 -14.706 1.00 92.75 140 PHE A N 1
ATOM 1094 C CA . PHE A 1 140 ? 7.866 -9.866 -15.293 1.00 92.75 140 PHE A CA 1
ATOM 1095 C C . PHE A 1 140 ? 7.611 -8.612 -16.127 1.00 92.75 140 PHE A C 1
ATOM 1097 O O . PHE A 1 140 ? 6.614 -8.533 -16.838 1.00 92.75 140 PHE A O 1
ATOM 1104 N N . GLU A 1 141 ? 8.558 -7.684 -16.074 1.00 89.38 141 GLU A N 1
ATOM 1105 C CA . GLU A 1 141 ? 8.567 -6.432 -16.819 1.00 89.38 141 GLU A CA 1
ATOM 1106 C C . GLU A 1 141 ? 9.871 -6.364 -17.599 1.00 89.38 141 GLU A C 1
ATOM 1108 O O . GLU A 1 141 ? 10.945 -6.680 -17.083 1.00 89.38 141 GLU A O 1
ATOM 1113 N N . ALA A 1 142 ? 9.773 -5.985 -18.867 1.00 88.06 142 ALA A N 1
ATOM 1114 C CA . ALA A 1 142 ? 10.937 -5.854 -19.725 1.00 88.06 142 ALA A CA 1
ATOM 1115 C C . ALA A 1 142 ? 11.602 -4.481 -19.545 1.00 88.06 142 ALA A C 1
ATOM 1117 O O . ALA A 1 142 ? 10.958 -3.489 -19.204 1.00 88.06 142 ALA A O 1
ATOM 1118 N N . GLY A 1 143 ? 12.897 -4.416 -19.857 1.00 89.69 143 GLY A N 1
ATOM 1119 C CA . GLY A 1 143 ? 13.701 -3.201 -19.730 1.00 89.69 143 GLY A CA 1
ATOM 1120 C C . GLY A 1 143 ? 14.360 -3.086 -18.356 1.00 89.69 143 GLY A C 1
ATOM 1121 O O . GLY A 1 143 ? 13.760 -3.386 -17.330 1.00 89.69 143 GLY A O 1
ATOM 1122 N N . SER A 1 144 ? 15.624 -2.660 -18.337 1.00 87.38 144 SER A N 1
ATOM 1123 C CA . SER A 1 144 ? 16.451 -2.670 -17.123 1.00 87.38 144 SER A CA 1
ATOM 1124 C C . SER A 1 144 ? 15.899 -1.784 -16.006 1.00 87.38 144 SER A C 1
ATOM 1126 O O . SER A 1 144 ? 15.959 -2.161 -14.838 1.00 87.38 144 SER A O 1
ATOM 1128 N N . GLU A 1 145 ? 15.354 -0.618 -16.351 1.00 91.00 145 GLU A N 1
ATOM 1129 C CA . GLU A 1 145 ? 14.795 0.328 -15.380 1.00 91.00 145 GLU A CA 1
ATOM 1130 C C . GLU A 1 145 ? 13.487 -0.196 -14.776 1.00 91.00 145 GLU A C 1
ATOM 1132 O O . GLU A 1 145 ? 13.403 -0.370 -13.560 1.00 91.00 145 GLU A O 1
ATOM 1137 N N . ASN A 1 146 ? 12.514 -0.557 -15.618 1.00 89.19 146 ASN A N 1
ATOM 1138 C CA . ASN A 1 146 ? 11.230 -1.100 -15.168 1.00 89.19 146 ASN A CA 1
ATOM 1139 C C . ASN A 1 146 ? 11.403 -2.384 -14.349 1.00 89.19 146 ASN A C 1
ATOM 1141 O O . ASN A 1 146 ? 10.785 -2.518 -13.296 1.00 89.19 146 ASN A O 1
ATOM 1145 N N . ALA A 1 147 ? 12.285 -3.294 -14.778 1.00 92.56 147 ALA A N 1
ATOM 1146 C CA . ALA A 1 147 ? 12.599 -4.511 -14.031 1.00 92.56 147 ALA A CA 1
ATOM 1147 C C . ALA A 1 147 ? 13.200 -4.204 -12.649 1.00 92.56 147 ALA A C 1
ATOM 1149 O O . ALA A 1 147 ? 12.865 -4.866 -11.667 1.00 92.56 147 ALA A O 1
ATOM 1150 N N . THR A 1 148 ? 14.051 -3.175 -12.546 1.00 95.81 148 THR A N 1
ATOM 1151 C CA . THR A 1 148 ? 14.627 -2.745 -11.262 1.00 95.81 148 THR A CA 1
ATOM 1152 C C . THR A 1 148 ? 13.547 -2.190 -10.336 1.00 95.81 148 THR A C 1
ATOM 1154 O O . THR A 1 148 ? 13.464 -2.600 -9.179 1.00 95.81 148 THR A O 1
ATOM 1157 N N . ILE A 1 149 ? 12.684 -1.303 -10.842 1.00 94.75 149 ILE A N 1
ATOM 1158 C CA . ILE A 1 149 ? 11.583 -0.715 -10.066 1.00 94.75 149 ILE A CA 1
ATOM 1159 C C . ILE A 1 149 ? 10.604 -1.803 -9.605 1.00 94.75 149 ILE A C 1
ATOM 1161 O O . ILE A 1 149 ? 10.267 -1.867 -8.421 1.00 94.75 149 ILE A O 1
ATOM 1165 N N . HIS A 1 150 ? 10.208 -2.716 -10.498 1.00 93.44 150 HIS A N 1
ATOM 1166 C CA . HIS A 1 150 ? 9.378 -3.866 -10.133 1.00 93.44 150 HIS A CA 1
ATOM 1167 C C . HIS A 1 150 ? 10.050 -4.756 -9.094 1.00 93.44 150 HIS A C 1
ATOM 1169 O O . HIS A 1 150 ? 9.395 -5.191 -8.150 1.00 93.44 150 HIS A O 1
ATOM 1175 N N . GLY A 1 151 ? 11.357 -4.991 -9.218 1.00 96.56 151 GLY A N 1
ATOM 1176 C CA . GLY A 1 151 ? 12.106 -5.740 -8.219 1.00 96.56 151 GLY A CA 1
ATOM 1177 C C . GLY A 1 151 ? 12.030 -5.104 -6.831 1.00 96.56 151 GLY A C 1
ATOM 1178 O O . GLY A 1 151 ? 11.717 -5.783 -5.856 1.00 96.56 151 GLY A O 1
ATOM 1179 N N . ILE A 1 152 ? 12.194 -3.781 -6.742 1.00 97.44 152 ILE A N 1
ATOM 1180 C CA . ILE A 1 152 ? 12.049 -3.042 -5.478 1.00 97.44 152 ILE A CA 1
ATOM 1181 C C . ILE A 1 152 ? 10.625 -3.176 -4.917 1.00 97.44 152 ILE A C 1
ATOM 1183 O O . ILE A 1 152 ? 10.457 -3.329 -3.702 1.00 97.44 152 ILE A O 1
ATOM 1187 N N . ILE A 1 153 ? 9.598 -3.141 -5.771 1.00 97.00 153 ILE A N 1
ATOM 1188 C CA . ILE A 1 153 ? 8.201 -3.347 -5.360 1.00 97.00 153 ILE A CA 1
ATOM 1189 C C . ILE A 1 153 ? 7.988 -4.773 -4.835 1.00 97.00 153 ILE A C 1
ATOM 1191 O O . ILE A 1 153 ? 7.385 -4.934 -3.774 1.00 97.00 153 ILE A O 1
ATOM 1195 N N . HIS A 1 154 ? 8.505 -5.801 -5.518 1.00 97.56 154 HIS A N 1
ATOM 1196 C CA . HIS A 1 154 ? 8.405 -7.199 -5.084 1.00 97.56 154 HIS A CA 1
ATOM 1197 C C . HIS A 1 154 ? 9.047 -7.400 -3.708 1.00 97.56 154 HIS A C 1
ATOM 1199 O O . HIS A 1 154 ? 8.419 -7.955 -2.802 1.00 97.56 154 HIS A O 1
ATOM 1205 N N . GLU A 1 155 ? 10.277 -6.910 -3.536 1.00 98.25 155 GLU A N 1
ATOM 1206 C CA . GLU A 1 155 ? 11.004 -6.960 -2.268 1.00 98.25 155 GLU A CA 1
ATOM 1207 C C . GLU A 1 155 ? 10.239 -6.236 -1.157 1.00 98.25 155 GLU A C 1
ATOM 1209 O O . GLU A 1 155 ? 10.036 -6.787 -0.072 1.00 98.25 155 GLU A O 1
ATOM 1214 N N . SER A 1 156 ? 9.765 -5.018 -1.438 1.00 98.19 156 SER A N 1
ATOM 1215 C CA . SER A 1 156 ? 9.036 -4.197 -0.469 1.00 98.19 156 SER A CA 1
ATOM 1216 C C . SER A 1 156 ? 7.716 -4.852 -0.062 1.00 98.19 156 SER A C 1
ATOM 1218 O O . SER A 1 156 ? 7.430 -4.952 1.128 1.00 98.19 156 SER A O 1
ATOM 1220 N N . ALA A 1 157 ? 6.935 -5.370 -1.013 1.00 98.12 157 ALA A N 1
ATOM 1221 C CA . ALA A 1 157 ? 5.676 -6.054 -0.729 1.00 98.12 157 ALA A CA 1
ATOM 1222 C C . ALA A 1 157 ? 5.899 -7.331 0.095 1.00 98.12 157 ALA A C 1
ATOM 1224 O O . ALA A 1 157 ? 5.196 -7.559 1.084 1.00 98.12 157 ALA A O 1
ATOM 1225 N N . ALA A 1 158 ? 6.903 -8.138 -0.267 1.00 98.44 158 ALA A N 1
ATOM 1226 C CA . ALA A 1 158 ? 7.244 -9.355 0.461 1.00 98.44 158 ALA A CA 1
ATOM 1227 C C . ALA A 1 158 ? 7.728 -9.066 1.887 1.00 98.44 158 ALA A C 1
ATOM 1229 O O . ALA A 1 158 ? 7.345 -9.771 2.827 1.00 98.44 158 ALA A O 1
ATOM 1230 N N . LYS A 1 159 ? 8.531 -8.011 2.064 1.00 98.44 159 LYS A N 1
ATOM 1231 C CA . LYS A 1 159 ? 8.990 -7.553 3.375 1.00 98.44 159 LYS A CA 1
ATOM 1232 C C . LYS A 1 159 ? 7.821 -7.071 4.231 1.00 98.44 159 LYS A C 1
ATOM 1234 O O . LYS A 1 159 ? 7.646 -7.582 5.334 1.00 98.44 159 LYS A O 1
ATOM 1239 N N . THR A 1 160 ? 6.975 -6.179 3.712 1.00 98.50 160 THR A N 1
ATOM 1240 C CA . THR A 1 160 ? 5.791 -5.678 4.427 1.00 98.50 160 THR A CA 1
ATOM 1241 C C . THR A 1 160 ? 4.874 -6.828 4.852 1.00 98.50 160 THR A C 1
ATOM 1243 O O . THR A 1 160 ? 4.509 -6.927 6.022 1.00 98.50 160 THR A O 1
ATOM 1246 N N . LEU A 1 161 ? 4.545 -7.758 3.949 1.00 98.69 161 LEU A N 1
ATOM 1247 C CA . LEU A 1 161 ? 3.719 -8.922 4.289 1.00 98.69 161 LEU A CA 1
ATOM 1248 C C . LEU A 1 161 ? 4.389 -9.837 5.325 1.00 98.69 161 LEU A C 1
ATOM 1250 O O . LEU A 1 161 ? 3.713 -10.326 6.232 1.00 98.69 161 LEU A O 1
ATOM 1254 N N . SER A 1 162 ? 5.705 -10.045 5.244 1.00 98.38 162 SER A N 1
ATOM 1255 C CA . SER A 1 162 ? 6.444 -10.832 6.239 1.00 98.38 162 SER A CA 1
ATOM 1256 C C . SER A 1 162 ? 6.410 -10.188 7.627 1.00 98.38 162 SER A C 1
ATOM 1258 O O . SER A 1 162 ? 6.190 -10.891 8.611 1.00 98.38 162 SER A O 1
ATOM 1260 N N . GLU A 1 163 ? 6.561 -8.866 7.716 1.00 98.00 163 GLU A N 1
ATOM 1261 C CA . GLU A 1 163 ? 6.513 -8.124 8.982 1.00 98.00 163 GLU A CA 1
ATOM 1262 C C . GLU A 1 163 ? 5.117 -8.137 9.618 1.00 98.00 163 GLU A C 1
ATOM 1264 O O . GLU A 1 163 ? 4.984 -8.355 10.822 1.00 98.00 163 GLU A O 1
ATOM 1269 N N . LEU A 1 164 ? 4.058 -7.958 8.822 1.00 98.06 164 LEU A N 1
ATOM 1270 C CA . LEU A 1 164 ? 2.679 -7.940 9.328 1.00 98.06 164 LEU A CA 1
ATOM 1271 C C . LEU A 1 164 ? 2.200 -9.329 9.789 1.00 98.06 164 LEU A C 1
ATOM 1273 O O . LEU A 1 164 ? 1.396 -9.436 10.718 1.00 98.06 164 LEU A O 1
ATOM 1277 N N . THR A 1 165 ? 2.676 -10.394 9.140 1.00 98.19 165 THR A N 1
ATOM 1278 C CA . THR A 1 165 ? 2.200 -11.770 9.383 1.00 98.19 165 THR A CA 1
ATOM 1279 C C . THR A 1 165 ? 3.136 -12.604 10.259 1.00 98.19 165 THR A C 1
ATOM 1281 O O . THR A 1 165 ? 2.712 -13.612 10.823 1.00 98.19 165 THR A O 1
ATOM 1284 N N . GLY A 1 166 ? 4.414 -12.229 10.363 1.00 98.12 166 GLY A N 1
ATOM 1285 C CA . GLY A 1 166 ? 5.476 -13.056 10.946 1.00 98.12 166 GLY A CA 1
ATOM 1286 C C . GLY A 1 166 ? 5.932 -14.221 10.053 1.00 98.12 166 GLY A C 1
ATOM 1287 O O . GLY A 1 166 ? 6.863 -14.946 10.413 1.00 98.12 166 GLY A O 1
ATOM 1288 N N . VAL A 1 167 ? 5.315 -14.420 8.883 1.00 98.25 167 VAL A N 1
ATOM 1289 C CA . VAL A 1 167 ? 5.673 -15.481 7.933 1.00 98.25 167 VAL A CA 1
ATOM 1290 C C . VAL A 1 167 ? 6.817 -14.997 7.051 1.00 98.25 167 VAL A C 1
ATOM 1292 O O . VAL A 1 167 ? 6.613 -14.191 6.146 1.00 98.25 167 VAL A O 1
ATOM 1295 N N . ARG A 1 168 ? 8.024 -15.515 7.294 1.00 97.94 168 ARG A N 1
ATOM 1296 C CA . ARG A 1 168 ? 9.233 -15.103 6.570 1.00 97.94 168 ARG A CA 1
ATOM 1297 C C . ARG A 1 168 ? 9.240 -15.620 5.132 1.00 97.94 168 ARG A C 1
ATOM 1299 O O . ARG A 1 168 ? 9.277 -16.831 4.895 1.00 97.94 168 ARG A O 1
ATOM 1306 N N . VAL A 1 169 ? 9.278 -14.695 4.180 1.00 97.69 169 VAL A N 1
ATOM 1307 C CA . VAL A 1 169 ? 9.519 -14.963 2.759 1.00 97.69 169 VAL A CA 1
ATOM 1308 C C . VAL A 1 169 ? 10.591 -13.993 2.279 1.00 97.69 169 VAL A C 1
ATOM 1310 O O . VAL A 1 169 ? 10.506 -12.799 2.544 1.00 97.69 169 VAL A O 1
ATOM 1313 N N . SER A 1 170 ? 11.607 -14.510 1.593 1.00 96.62 170 SER A N 1
ATOM 1314 C CA . SER A 1 170 ? 12.632 -13.692 0.948 1.00 96.62 170 SER A CA 1
ATOM 1315 C C . SER A 1 170 ? 12.372 -13.688 -0.551 1.00 96.62 170 SER A C 1
ATOM 1317 O O . SER A 1 170 ? 12.142 -14.743 -1.137 1.00 96.62 170 SER A O 1
ATOM 1319 N N . VAL A 1 171 ? 12.371 -12.492 -1.123 1.00 97.56 171 VAL A N 1
ATOM 1320 C CA . VAL A 1 171 ? 12.265 -12.204 -2.554 1.00 97.56 171 VAL A CA 1
ATOM 1321 C C . VAL A 1 171 ? 13.412 -11.238 -2.848 1.00 97.56 171 VAL A C 1
ATOM 1323 O O . VAL A 1 171 ? 13.714 -10.405 -1.991 1.00 97.56 171 VAL A O 1
ATOM 1326 N N . GLN A 1 172 ? 14.091 -11.392 -3.982 1.00 96.62 172 GLN A N 1
ATOM 1327 C CA . GLN A 1 172 ? 15.205 -10.531 -4.393 1.00 96.62 172 GLN A CA 1
ATOM 1328 C C . GLN A 1 172 ? 15.056 -10.157 -5.863 1.00 96.62 172 GLN A C 1
ATOM 1330 O O . GLN A 1 172 ? 14.813 -11.024 -6.703 1.00 96.62 172 GLN A O 1
ATOM 1335 N N . GLY A 1 173 ? 15.226 -8.874 -6.169 1.00 95.88 173 GLY A N 1
ATOM 1336 C CA . GLY A 1 173 ? 14.989 -8.316 -7.488 1.00 95.88 173 GLY A CA 1
ATOM 1337 C C . GLY A 1 173 ? 13.586 -8.634 -8.001 1.00 95.88 173 GLY A C 1
ATOM 1338 O O . GLY A 1 173 ? 12.626 -8.811 -7.245 1.00 95.88 173 GLY A O 1
ATOM 1339 N N . GLN A 1 174 ? 13.459 -8.703 -9.323 1.00 95.56 174 GLN A N 1
ATOM 1340 C CA . GLN A 1 174 ? 12.211 -9.092 -9.959 1.00 95.56 174 GLN A CA 1
ATOM 1341 C C . GLN A 1 174 ? 12.030 -10.612 -9.916 1.00 95.56 174 GLN A C 1
ATOM 1343 O O . GLN A 1 174 ? 12.410 -11.332 -10.836 1.00 95.56 174 GLN A O 1
ATOM 1348 N N . ASP A 1 175 ? 11.417 -11.089 -8.837 1.00 97.38 175 ASP A N 1
ATOM 1349 C CA . ASP A 1 175 ? 11.141 -12.510 -8.622 1.00 97.38 175 ASP A CA 1
ATOM 1350 C C . ASP A 1 175 ? 9.628 -12.764 -8.432 1.00 97.38 175 ASP A C 1
ATOM 1352 O O . ASP A 1 175 ? 9.120 -12.825 -7.305 1.00 97.38 175 ASP A O 1
ATOM 1356 N N . PRO A 1 176 ? 8.854 -12.842 -9.534 1.00 96.88 176 PRO A N 1
ATOM 1357 C CA . PRO A 1 176 ? 7.412 -13.065 -9.466 1.00 96.88 176 PRO A CA 1
ATOM 1358 C C . PRO A 1 176 ? 7.048 -14.458 -8.939 1.00 96.88 176 PRO A C 1
ATOM 1360 O O . PRO A 1 176 ? 6.001 -14.619 -8.310 1.00 96.88 176 PRO A O 1
ATOM 1363 N N . ASP A 1 177 ? 7.892 -15.470 -9.151 1.00 98.00 177 ASP A N 1
ATOM 1364 C CA . ASP A 1 177 ? 7.631 -16.828 -8.669 1.00 98.00 177 ASP A CA 1
ATOM 1365 C C . ASP A 1 177 ? 7.851 -16.942 -7.156 1.00 98.00 177 ASP A C 1
ATOM 1367 O O . ASP A 1 177 ? 7.029 -17.542 -6.451 1.00 98.00 177 ASP A O 1
ATOM 1371 N N . GLY A 1 178 ? 8.898 -16.306 -6.625 1.00 97.94 178 GLY A N 1
ATOM 1372 C CA . GLY A 1 178 ? 9.102 -16.137 -5.190 1.00 97.94 178 GLY A CA 1
ATOM 1373 C C . GLY A 1 178 ? 7.940 -15.396 -4.537 1.00 97.94 178 GLY A C 1
ATOM 1374 O O . GLY A 1 178 ? 7.409 -15.865 -3.523 1.00 97.94 178 GLY A O 1
ATOM 1375 N N . LEU A 1 179 ? 7.459 -14.315 -5.162 1.00 97.56 179 LEU A N 1
ATOM 1376 C CA . LEU A 1 179 ? 6.299 -13.568 -4.673 1.00 97.56 179 LEU A CA 1
ATOM 1377 C C . LEU A 1 179 ? 5.020 -14.430 -4.663 1.00 97.56 179 LEU A C 1
ATOM 1379 O O . LEU A 1 179 ? 4.351 -14.513 -3.631 1.00 97.56 179 LEU A O 1
ATOM 1383 N N . LYS A 1 180 ? 4.726 -15.175 -5.741 1.00 98.12 180 LYS A N 1
ATOM 1384 C CA . LYS A 1 180 ? 3.602 -16.141 -5.811 1.00 98.12 180 LYS A CA 1
ATOM 1385 C C . LYS A 1 180 ? 3.686 -17.219 -4.737 1.00 98.12 180 LYS A C 1
ATOM 1387 O O . LYS A 1 180 ? 2.677 -17.586 -4.127 1.00 98.12 180 LYS A O 1
ATOM 1392 N N . ASN A 1 181 ? 4.881 -17.744 -4.484 1.00 98.06 181 ASN A N 1
ATOM 1393 C CA . ASN A 1 181 ? 5.094 -18.727 -3.427 1.00 98.06 181 ASN A CA 1
ATOM 1394 C C . ASN A 1 181 ? 4.891 -18.119 -2.032 1.00 98.06 181 ASN A C 1
ATOM 1396 O O . ASN A 1 181 ? 4.314 -18.778 -1.163 1.00 98.06 181 ASN A O 1
ATOM 1400 N N . GLY A 1 182 ? 5.291 -16.862 -1.828 1.00 98.12 182 GLY A N 1
ATOM 1401 C CA . GLY A 1 182 ? 4.987 -16.102 -0.618 1.00 98.12 182 GLY A CA 1
ATOM 1402 C C . GLY A 1 182 ? 3.487 -15.924 -0.396 1.00 98.12 182 GLY A C 1
ATOM 1403 O O . GLY A 1 182 ? 2.980 -16.263 0.674 1.00 98.12 182 GLY A O 1
ATOM 1404 N N . ILE A 1 183 ? 2.754 -15.508 -1.433 1.00 98.50 183 ILE A N 1
ATOM 1405 C CA . ILE A 1 183 ? 1.296 -15.302 -1.398 1.00 98.50 183 ILE A CA 1
ATOM 1406 C C . ILE A 1 183 ? 0.560 -16.548 -0.913 1.00 98.50 183 ILE A C 1
ATOM 1408 O O . ILE A 1 183 ? -0.325 -16.441 -0.065 1.00 98.50 183 ILE A O 1
ATOM 1412 N N . LYS A 1 184 ? 0.948 -17.745 -1.369 1.00 98.50 184 LYS A N 1
ATOM 1413 C CA . LYS A 1 184 ? 0.358 -19.007 -0.883 1.00 98.50 184 LYS A CA 1
ATOM 1414 C C . LYS A 1 184 ? 0.522 -19.171 0.634 1.00 98.50 184 LYS A C 1
ATOM 1416 O O . LYS A 1 184 ? -0.427 -19.563 1.314 1.00 98.50 184 LYS A O 1
ATOM 1421 N N . LYS A 1 185 ? 1.703 -18.850 1.173 1.00 98.56 185 LYS A N 1
ATOM 1422 C CA . LYS A 1 185 ? 1.997 -18.954 2.612 1.00 98.56 185 LYS A CA 1
ATOM 1423 C C . LYS A 1 185 ? 1.212 -17.923 3.427 1.00 98.56 185 LYS A C 1
ATOM 1425 O O . LYS A 1 185 ? 0.606 -18.283 4.432 1.00 98.56 185 LYS A O 1
ATOM 1430 N N . TRP A 1 186 ? 1.166 -16.670 2.980 1.00 98.44 186 TRP A N 1
ATOM 1431 C CA . TRP A 1 186 ? 0.419 -15.613 3.670 1.00 98.44 186 TRP A CA 1
ATOM 1432 C C . TRP A 1 186 ? -1.102 -15.802 3.588 1.00 98.44 186 TRP A C 1
ATOM 1434 O O . TRP A 1 186 ? -1.797 -15.538 4.565 1.00 98.44 186 TRP A O 1
ATOM 1444 N N . ARG A 1 187 ? -1.638 -16.326 2.475 1.00 98.38 187 ARG A N 1
ATOM 1445 C CA . ARG A 1 187 ? -3.060 -16.709 2.381 1.00 98.38 187 ARG A CA 1
ATOM 1446 C C . ARG A 1 187 ? -3.407 -17.822 3.369 1.00 98.38 187 ARG A C 1
ATOM 1448 O O . ARG A 1 187 ? -4.438 -17.736 4.027 1.00 98.38 187 ARG A O 1
ATOM 1455 N N . LYS A 1 188 ? -2.540 -18.833 3.519 1.00 98.19 188 LYS A N 1
ATOM 1456 C CA . LYS A 1 188 ? -2.710 -19.873 4.548 1.00 98.19 188 LYS A CA 1
ATOM 1457 C C . LYS A 1 188 ? -2.761 -19.252 5.947 1.00 98.19 188 LYS A C 1
ATOM 1459 O O . LYS A 1 188 ? -3.693 -19.532 6.688 1.00 98.19 188 LYS A O 1
ATOM 1464 N N . TRP A 1 189 ? -1.814 -18.367 6.263 1.00 98.00 189 TRP A N 1
ATOM 1465 C CA . TRP A 1 189 ? -1.805 -17.634 7.532 1.00 98.00 189 TRP A CA 1
ATOM 1466 C C . TRP A 1 189 ? -3.111 -16.865 7.769 1.00 98.00 189 TRP A C 1
ATOM 1468 O O . TRP A 1 189 ? -3.675 -16.958 8.852 1.00 98.00 189 TRP A O 1
ATOM 1478 N N . LEU A 1 190 ? -3.628 -16.163 6.755 1.00 97.56 190 LEU A N 1
ATOM 1479 C CA . LEU A 1 190 ? -4.867 -15.388 6.873 1.00 97.56 190 LEU A CA 1
ATOM 1480 C C . LEU A 1 190 ? -6.073 -16.282 7.206 1.00 97.56 190 LEU A C 1
ATOM 1482 O O . LEU A 1 190 ? -6.863 -15.937 8.079 1.00 97.56 190 LEU A O 1
ATOM 1486 N N . VAL A 1 191 ? -6.182 -17.445 6.556 1.00 97.75 191 VAL A N 1
ATOM 1487 C CA . VAL A 1 191 ? -7.222 -18.446 6.857 1.00 97.75 191 VAL A CA 1
ATOM 1488 C C . VAL A 1 191 ? -7.080 -18.986 8.280 1.00 97.75 191 VAL A C 1
ATOM 1490 O O . VAL A 1 191 ? -8.082 -19.208 8.954 1.00 97.75 191 VAL A O 1
ATOM 1493 N N . ASP A 1 192 ? -5.851 -19.204 8.749 1.00 97.38 192 ASP A N 1
ATOM 1494 C CA . ASP A 1 192 ? -5.602 -19.698 10.104 1.00 97.38 192 ASP A CA 1
ATOM 1495 C C . ASP A 1 192 ? -5.956 -18.640 11.171 1.00 97.38 192 ASP A C 1
ATOM 1497 O O . ASP A 1 192 ? -6.470 -19.007 12.223 1.00 97.38 192 ASP A O 1
ATOM 1501 N N . GLN A 1 193 ? -5.766 -17.338 10.898 1.00 96.06 193 GLN A N 1
ATOM 1502 C CA . GLN A 1 193 ? -6.227 -16.259 11.791 1.00 96.06 193 GLN A CA 1
ATOM 1503 C C . GLN A 1 193 ? -7.757 -16.199 11.884 1.00 96.06 193 GLN A C 1
ATOM 1505 O O . GLN A 1 193 ? -8.293 -16.112 12.979 1.00 96.06 193 GLN A O 1
ATOM 1510 N N . GLN A 1 194 ? -8.468 -16.330 10.760 1.00 93.56 194 GLN A N 1
ATOM 1511 C CA . GLN A 1 194 ? -9.939 -16.287 10.732 1.00 93.56 194 GLN A CA 1
ATOM 1512 C C . GLN A 1 194 ? -10.617 -17.441 11.481 1.00 93.56 194 GLN A C 1
ATOM 1514 O O . GLN A 1 194 ? -11.797 -17.353 11.791 1.00 93.56 194 GLN A O 1
ATOM 1519 N N . LYS A 1 195 ? -9.904 -18.546 11.725 1.00 94.75 195 LYS A N 1
ATOM 1520 C CA . LYS A 1 195 ? -10.407 -19.672 12.528 1.00 94.75 195 LYS A CA 1
ATOM 1521 C C . LYS A 1 195 ? -10.192 -19.481 14.027 1.00 94.75 195 LYS A C 1
ATOM 1523 O O . LYS A 1 195 ? -10.724 -20.270 14.803 1.00 94.75 195 LYS A O 1
ATOM 1528 N N . ALA A 1 196 ? -9.324 -18.547 14.407 1.00 92.25 196 ALA A N 1
ATOM 1529 C CA . ALA A 1 196 ? -8.973 -18.287 15.797 1.00 92.25 196 ALA A CA 1
ATOM 1530 C C . ALA A 1 196 ? -9.876 -17.223 16.446 1.00 92.25 196 ALA A C 1
ATOM 1532 O O . ALA A 1 196 ? -9.932 -17.179 17.674 1.00 92.25 196 ALA A O 1
ATOM 1533 N N . ASP A 1 197 ? -10.552 -16.410 15.628 1.00 82.06 197 ASP A N 1
ATOM 1534 C CA . ASP A 1 197 ? -11.554 -15.411 16.023 1.00 82.06 197 ASP A CA 1
ATOM 1535 C C . ASP A 1 197 ? -12.964 -16.029 16.104 1.00 82.06 197 ASP A C 1
ATOM 1537 O O . ASP A 1 197 ? -13.723 -15.641 17.024 1.00 82.06 197 ASP A O 1
#

Sequence (197 aa):
MKPFLILPLSVGLLASAAPGAVPASNELLRAATSRPWPGEAYPTLPSLSTEMRGLVRNQIDSSKHIRAAYEKLDAAKRRNVEWFEGVAELEQEKAVWCLLSCLCHPHEDVQIHALRGLERLRDKRAVPFLLLYADYMAVFEAGSENATIHGIIHESAAKTLSELTGVRVSVQGQDPDGLKNGIKKWRKWLVDQQKAD

pLDDT: mean 88.41, std 14.83, range [39.81, 98.69]

Radius of gyration: 19.88 Å; chains: 1; bounding box: 50×49×68 Å

Foldseek 3Di:
DDDDDDDDDPPDDPDDDDPPDQDQLVVLLCQLQPDPDDDDDDPQQPPQDPVLSVLSNVLCVVDPQLVCLSVLSRNNPHDPVSLLVSLVSCLVVVVLSNLLSLCSGPDLVSNLSSLVSLLVSLDLVCLVSLLVSLLVLLDADDDPVVQQSSQSNNQSSQNSLCSSQVPDQGGGGNHSVSSVVSSVVSVVSVVVVVVVD

Secondary structure (DSSP, 8-state):
---------------PPPTTPPPPHHHHHHHHHS-SS--S-S---PPPPHHHHHHHHHHHHH-HHHHHHHHHT-TTT--HHHHHHHHHHHHHTT-HHHHHHGGGSSSHHHHHHHHHHHHHHT-GGGHHHHHHHHHHH-S---SHHHHHHHHHHHHHHHHHHHHHH-------SS-HHHHHHHHHHHHHHHHHHHTT-